Protein AF-E3PR59-F1 (afdb_monomer_lite)

Secondary structure (DSSP, 8-state):
----------------S----S---HHHHHHHHHHHHHHHHHHHHHH-TTS-HHHHHHHHHHHHHHHHHHHHHHHHHHHHHHHHHHHHHHHHHHHHTTS-S--SHHHHHHHHHHHHHHHHHHHHHHHHHHHHHHHHHHHHHHHHHHHHTTT---HHHHHHHHHHHHHHHHHHHHHHHHHHHHHHHHHHHHHHHHHHHHHHHHHHHHHHHHHHHHHHHTT--

Structure (mmCIF, N/CA/C/O backbone):
data_AF-E3PR59-F1
#
_entry.id   AF-E3PR59-F1
#
loop_
_atom_site.group_PDB
_atom_site.id
_atom_site.type_symbol
_atom_site.label_atom_id
_atom_site.label_alt_id
_atom_site.label_comp_id
_atom_site.label_asym_id
_atom_site.label_entity_id
_atom_site.label_seq_id
_atom_site.pdbx_PDB_ins_code
_atom_site.Cartn_x
_atom_site.Cartn_y
_atom_site.Cartn_z
_atom_site.occupancy
_atom_site.B_iso_or_equiv
_atom_site.auth_seq_id
_atom_site.auth_comp_id
_atom_site.auth_asym_id
_atom_site.auth_atom_id
_atom_site.pdbx_PDB_model_num
ATOM 1 N N . MET A 1 1 ? 16.939 42.811 -25.841 1.00 39.81 1 MET A N 1
ATOM 2 C CA . MET A 1 1 ? 16.927 41.356 -26.104 1.00 39.81 1 MET A CA 1
ATOM 3 C C . MET A 1 1 ? 17.129 40.635 -24.777 1.00 39.81 1 MET A C 1
ATOM 5 O O . MET A 1 1 ? 18.159 40.838 -24.152 1.00 39.81 1 MET A O 1
ATOM 9 N N . LYS A 1 2 ? 16.115 39.905 -24.297 1.00 41.00 2 LYS A N 1
ATOM 10 C CA . LYS A 1 2 ? 16.148 39.089 -23.070 1.00 41.00 2 LYS A CA 1
ATOM 11 C C . LYS A 1 2 ? 15.948 37.631 -23.491 1.00 41.00 2 LYS A C 1
ATOM 13 O O . LYS A 1 2 ? 14.899 37.305 -24.031 1.00 41.00 2 LYS A O 1
ATOM 18 N N . LEU A 1 3 ? 16.948 36.799 -23.238 1.00 41.78 3 LEU A N 1
ATOM 19 C CA . LEU A 1 3 ? 16.917 35.333 -23.237 1.00 41.78 3 LEU A CA 1
ATOM 20 C C . LEU A 1 3 ? 17.597 34.965 -21.904 1.00 41.78 3 LEU A C 1
ATOM 22 O O . LEU A 1 3 ? 18.624 35.554 -21.588 1.00 41.78 3 LEU A O 1
ATOM 26 N N . GLY A 1 4 ? 17.081 34.140 -21.000 1.00 35.88 4 GLY A N 1
ATOM 27 C CA . GLY A 1 4 ? 16.108 33.065 -21.138 1.00 35.88 4 GLY A CA 1
ATOM 28 C C . GLY A 1 4 ? 16.776 31.775 -20.654 1.00 35.88 4 GLY A C 1
ATOM 29 O O . GLY A 1 4 ? 17.474 31.157 -21.441 1.00 35.88 4 GLY A O 1
ATOM 30 N N . GLU A 1 5 ? 16.529 31.425 -19.380 1.00 44.91 5 GLU A N 1
ATOM 31 C CA . GLU A 1 5 ? 16.636 30.078 -18.767 1.00 44.91 5 GLU A CA 1
ATOM 32 C C . GLU A 1 5 ? 18.071 29.505 -18.583 1.00 44.91 5 GLU A C 1
ATOM 34 O O . GLU A 1 5 ? 18.983 29.817 -19.328 1.00 44.91 5 GLU A O 1
ATOM 39 N N . ILE A 1 6 ? 18.431 28.718 -17.559 1.00 42.78 6 ILE A N 1
ATOM 40 C CA . ILE A 1 6 ? 17.722 27.644 -16.849 1.00 42.78 6 ILE A CA 1
ATOM 41 C C . ILE A 1 6 ? 18.199 27.610 -15.378 1.00 42.78 6 ILE A C 1
ATOM 43 O O . ILE A 1 6 ? 19.384 27.433 -15.096 1.00 42.78 6 ILE A O 1
ATOM 47 N N . ARG A 1 7 ? 17.269 27.730 -14.418 1.00 39.00 7 ARG A N 1
ATOM 48 C CA . ARG A 1 7 ? 17.486 27.343 -13.012 1.00 39.00 7 ARG A CA 1
ATOM 49 C C . ARG A 1 7 ? 17.061 25.884 -12.850 1.00 39.00 7 ARG A C 1
ATOM 51 O O . ARG A 1 7 ? 15.872 25.585 -12.876 1.00 39.00 7 ARG A O 1
ATOM 58 N N . ASN A 1 8 ? 18.034 25.000 -12.649 1.00 34.84 8 ASN A N 1
ATOM 59 C CA . ASN A 1 8 ? 17.817 23.619 -12.221 1.00 34.84 8 ASN A CA 1
ATOM 60 C C . ASN A 1 8 ? 17.238 23.612 -10.795 1.00 34.84 8 ASN A C 1
ATOM 62 O O . ASN A 1 8 ? 17.971 23.756 -9.819 1.00 34.84 8 ASN A O 1
ATOM 66 N N . GLN A 1 9 ? 15.919 23.459 -10.674 1.00 40.94 9 GLN A N 1
ATOM 67 C CA . GLN A 1 9 ? 15.280 23.024 -9.435 1.00 40.94 9 GLN A CA 1
ATOM 68 C C . GLN A 1 9 ? 15.197 21.497 -9.465 1.00 40.94 9 GLN A C 1
ATOM 70 O O . GLN A 1 9 ? 14.248 20.916 -9.987 1.00 40.94 9 GLN A O 1
ATOM 75 N N . SER A 1 10 ? 16.215 20.837 -8.915 1.00 37.50 10 SER A N 1
ATOM 76 C CA . SER A 1 10 ? 16.109 19.440 -8.512 1.00 37.50 10 SER A CA 1
ATOM 77 C C . SER A 1 10 ? 15.156 19.364 -7.319 1.00 37.50 10 SER A C 1
ATOM 79 O O . SER A 1 10 ? 15.482 19.747 -6.196 1.00 37.50 10 SER A O 1
ATOM 81 N N . GLY A 1 11 ? 13.936 18.901 -7.588 1.00 39.06 11 GLY A N 1
ATOM 82 C CA . GLY A 1 11 ? 12.929 18.599 -6.582 1.00 39.06 11 GLY A CA 1
ATOM 83 C C . GLY A 1 11 ? 13.402 17.487 -5.650 1.00 39.06 11 GLY A C 1
ATOM 84 O O . GLY A 1 11 ? 13.137 16.311 -5.888 1.00 39.06 11 GLY A O 1
ATOM 85 N N . PHE A 1 12 ? 14.074 17.863 -4.564 1.00 37.12 12 PHE A N 1
ATOM 86 C CA . PHE A 1 12 ? 14.147 17.027 -3.377 1.00 37.12 12 PHE A CA 1
ATOM 87 C C . PHE A 1 12 ? 12.771 17.046 -2.717 1.00 37.12 12 PHE A C 1
ATOM 89 O O . PHE A 1 12 ? 12.319 18.050 -2.170 1.00 37.12 12 PHE A O 1
ATOM 96 N N . LEU A 1 13 ? 12.085 15.916 -2.855 1.00 39.09 13 LEU A N 1
ATOM 97 C CA . LEU A 1 13 ? 10.782 15.620 -2.285 1.00 39.09 13 LEU A CA 1
ATOM 98 C C . LEU A 1 13 ? 10.761 15.956 -0.788 1.00 39.09 13 LEU A C 1
ATOM 100 O O . LEU A 1 13 ? 11.318 15.238 0.042 1.00 39.09 13 LEU A O 1
ATOM 104 N N . SER A 1 14 ? 10.069 17.044 -0.459 1.00 42.44 14 SER A N 1
ATOM 105 C CA . SER A 1 14 ? 9.610 17.346 0.890 1.00 42.44 14 SER A CA 1
ATOM 106 C C . SER A 1 14 ? 8.547 16.319 1.282 1.00 42.44 14 SER A C 1
ATOM 108 O O . SER A 1 14 ? 7.383 16.436 0.912 1.00 42.44 14 SER A O 1
ATOM 110 N N . ASN A 1 15 ? 8.969 15.284 2.007 1.00 37.81 15 ASN A N 1
ATOM 111 C CA . ASN A 1 15 ? 8.100 14.292 2.645 1.00 37.81 15 ASN A CA 1
ATOM 112 C C . ASN A 1 15 ? 8.332 14.274 4.163 1.00 37.81 15 ASN A C 1
ATOM 114 O O . ASN A 1 15 ? 8.433 13.208 4.763 1.00 37.81 15 ASN A O 1
ATOM 118 N N . ASN A 1 16 ? 8.437 15.448 4.797 1.00 38.97 16 ASN A N 1
ATOM 119 C CA . ASN A 1 16 ? 8.686 15.539 6.242 1.00 38.97 16 ASN A CA 1
ATOM 120 C C . ASN A 1 16 ? 7.528 16.132 7.062 1.00 38.97 16 ASN A C 1
ATOM 122 O O . ASN A 1 16 ? 7.734 16.578 8.186 1.00 38.97 16 ASN A O 1
ATOM 126 N N . THR A 1 17 ? 6.295 16.120 6.544 1.00 41.00 17 THR A N 1
ATOM 127 C CA . THR A 1 17 ? 5.143 16.746 7.231 1.00 41.00 17 THR A CA 1
ATOM 128 C C . THR A 1 17 ? 4.161 15.749 7.854 1.00 41.00 17 THR A C 1
ATOM 130 O O . THR A 1 17 ? 3.030 16.111 8.153 1.00 41.00 17 THR A O 1
ATOM 133 N N . LEU A 1 18 ? 4.550 14.500 8.133 1.00 38.28 18 LEU A N 1
ATOM 134 C CA . LEU A 1 18 ? 3.653 13.617 8.890 1.00 38.28 18 LEU A CA 1
ATOM 135 C C . LEU A 1 18 ? 4.368 12.606 9.786 1.00 38.28 18 LEU A C 1
ATOM 137 O O . LEU A 1 18 ? 4.247 11.406 9.587 1.00 38.28 18 LEU A O 1
ATOM 141 N N . MET A 1 19 ? 5.074 13.086 10.809 1.00 42.44 19 MET A N 1
ATOM 142 C CA . MET A 1 19 ? 5.406 12.265 11.979 1.00 42.44 19 MET A CA 1
ATOM 143 C C . MET A 1 19 ? 5.437 13.135 13.235 1.00 42.44 19 MET A C 1
ATOM 145 O O . MET A 1 19 ? 6.486 13.610 13.666 1.00 42.44 19 MET A O 1
ATOM 149 N N . LYS A 1 20 ? 4.266 13.346 13.842 1.00 46.84 20 LYS A N 1
ATOM 150 C CA . LYS A 1 20 ? 4.173 13.796 15.231 1.00 46.84 20 LYS A CA 1
ATOM 151 C C . LYS A 1 20 ? 3.347 12.773 16.008 1.00 46.84 20 LYS A C 1
ATOM 153 O O . LYS A 1 20 ? 2.219 12.482 15.629 1.00 46.84 20 LYS A O 1
ATOM 158 N N . TYR A 1 21 ? 3.963 12.277 17.081 1.00 39.41 21 TYR A N 1
ATOM 159 C CA . TYR A 1 21 ? 3.474 11.331 18.092 1.00 39.41 21 TYR A CA 1
ATOM 160 C C . TYR A 1 21 ? 3.486 9.845 17.727 1.00 39.41 21 TYR A C 1
ATOM 162 O O . TYR A 1 21 ? 2.464 9.244 17.432 1.00 39.41 21 TYR A O 1
ATOM 170 N N . ASN A 1 22 ? 4.657 9.232 17.893 1.00 42.88 22 ASN A N 1
ATOM 171 C CA . ASN A 1 22 ? 4.789 7.919 18.522 1.00 42.88 22 ASN A CA 1
ATOM 172 C C . ASN A 1 22 ? 6.094 7.931 19.329 1.00 42.88 22 ASN A C 1
ATOM 174 O O . ASN A 1 22 ? 7.055 8.588 18.927 1.00 42.88 22 ASN A O 1
ATOM 178 N N . LYS A 1 23 ? 6.121 7.253 20.481 1.00 49.34 23 LYS A N 1
ATOM 179 C CA . LYS A 1 23 ? 7.361 6.908 21.199 1.00 49.34 23 LYS A CA 1
ATOM 180 C C . LYS A 1 23 ? 8.388 6.460 20.147 1.00 49.34 23 LYS A C 1
ATOM 182 O O . LYS A 1 23 ? 8.079 5.553 19.379 1.00 49.34 23 LYS A O 1
ATOM 187 N N . LYS A 1 24 ? 9.537 7.138 20.048 1.00 58.91 24 LYS A N 1
ATOM 188 C CA . LYS A 1 24 ? 10.589 6.778 19.089 1.00 58.91 24 LYS A CA 1
ATOM 189 C C . LYS A 1 24 ? 11.013 5.341 19.372 1.00 58.91 24 LYS A C 1
ATOM 191 O O . LYS A 1 24 ? 11.578 5.066 20.427 1.00 58.91 24 LYS A O 1
ATOM 196 N N . ASP A 1 25 ? 10.665 4.432 18.472 1.00 79.19 2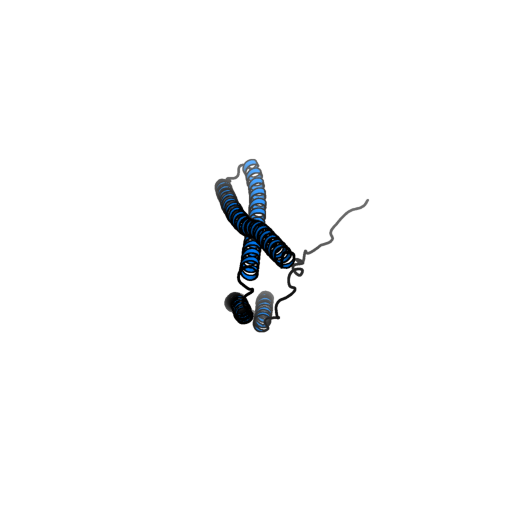5 ASP A N 1
ATOM 197 C CA . ASP A 1 25 ? 11.093 3.046 18.556 1.00 79.19 25 ASP A CA 1
ATOM 198 C C . ASP A 1 25 ? 12.582 2.997 18.200 1.00 79.19 25 ASP A C 1
ATOM 200 O O . ASP A 1 25 ? 12.962 3.156 17.039 1.00 79.19 25 ASP A O 1
ATOM 204 N N . SER A 1 26 ? 13.433 2.873 19.220 1.00 83.88 26 SER A N 1
ATOM 205 C CA . SER A 1 26 ? 14.893 2.916 19.073 1.00 83.88 26 SER A CA 1
ATOM 206 C C . SER A 1 26 ? 15.420 1.807 18.159 1.00 83.88 26 SER A C 1
ATOM 208 O O . SER A 1 26 ? 16.403 2.010 17.447 1.00 83.88 26 SER A O 1
ATOM 210 N N . ILE A 1 27 ? 14.734 0.660 18.126 1.00 83.69 27 ILE A N 1
ATOM 211 C CA . ILE A 1 27 ? 15.048 -0.469 17.245 1.00 83.69 27 ILE A CA 1
ATOM 212 C C . ILE A 1 27 ? 14.789 -0.075 15.786 1.00 83.69 27 ILE A C 1
ATOM 214 O O . ILE A 1 27 ? 15.665 -0.232 14.936 1.00 83.69 27 ILE A O 1
ATOM 218 N N . LYS A 1 28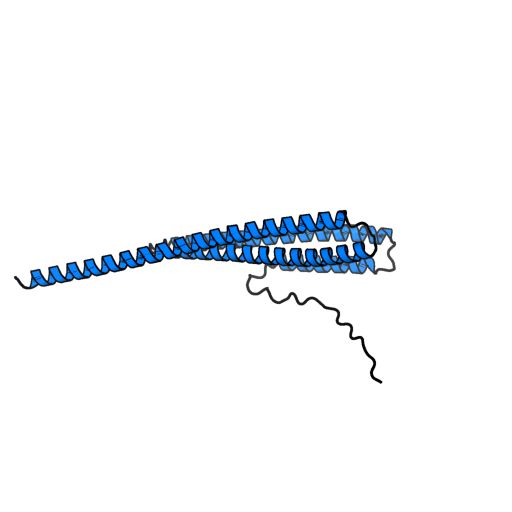 ? 13.628 0.517 15.492 1.00 84.44 28 LYS A N 1
ATOM 219 C CA . LYS A 1 28 ? 13.286 1.025 14.160 1.00 84.44 28 LYS A CA 1
ATOM 220 C C . LYS A 1 28 ? 14.246 2.119 13.689 1.00 84.44 28 LYS A C 1
ATOM 222 O O . LYS A 1 28 ? 14.664 2.082 12.534 1.00 84.44 28 LYS A O 1
ATOM 227 N N . GLU A 1 29 ? 14.619 3.065 14.554 1.00 87.94 29 GLU A N 1
ATOM 228 C CA . GLU A 1 29 ? 15.628 4.086 14.219 1.00 87.94 29 GLU A CA 1
ATOM 229 C C . GLU A 1 29 ? 16.986 3.437 13.883 1.00 87.94 29 GLU A C 1
ATOM 231 O O . GLU A 1 29 ? 17.629 3.811 12.899 1.00 87.94 29 GLU A O 1
ATOM 236 N N . GLY A 1 30 ? 17.394 2.411 14.638 1.00 90.94 30 GLY A N 1
ATOM 237 C CA . GLY A 1 30 ? 18.593 1.618 14.356 1.00 90.94 30 GLY A CA 1
ATOM 238 C C . GLY A 1 30 ? 18.556 0.942 12.982 1.00 90.94 30 GLY A C 1
ATOM 239 O O . GLY A 1 30 ? 19.494 1.092 12.197 1.00 90.94 30 GLY A O 1
ATOM 240 N N . LEU A 1 31 ? 17.454 0.264 12.652 1.00 89.12 31 LEU A N 1
ATOM 241 C CA . LEU A 1 31 ? 17.266 -0.400 11.357 1.00 89.12 31 LEU A CA 1
ATOM 242 C C . LEU A 1 31 ? 17.266 0.596 10.188 1.00 89.12 31 LEU A C 1
ATOM 244 O O . LEU A 1 31 ? 17.885 0.348 9.153 1.00 89.12 31 LEU A O 1
ATOM 248 N N . GLN A 1 32 ? 16.632 1.759 10.356 1.00 88.06 32 GLN A N 1
ATOM 249 C CA . GLN A 1 32 ? 16.642 2.820 9.345 1.00 88.06 32 GLN A CA 1
ATOM 250 C C . GLN A 1 32 ? 18.055 3.358 9.096 1.00 88.06 32 GLN A C 1
ATOM 252 O O . GLN A 1 32 ? 18.457 3.525 7.943 1.00 88.06 32 GLN A O 1
ATOM 257 N N . ASN A 1 33 ? 18.837 3.572 10.156 1.00 91.75 33 ASN A N 1
ATOM 258 C CA . ASN A 1 33 ? 20.228 4.006 10.033 1.00 91.75 33 ASN A CA 1
ATOM 259 C C . ASN A 1 33 ? 21.093 2.964 9.307 1.00 91.75 33 ASN A C 1
ATOM 261 O O . ASN A 1 33 ? 21.928 3.329 8.476 1.00 91.75 33 ASN A O 1
ATOM 265 N N . GLN A 1 34 ? 20.868 1.674 9.567 1.00 91.31 34 GLN A N 1
ATOM 266 C CA . GLN A 1 34 ? 21.558 0.589 8.864 1.00 91.31 34 GLN A CA 1
ATOM 267 C C . GLN A 1 34 ? 21.193 0.553 7.376 1.00 91.31 34 GLN A C 1
ATOM 269 O O . GLN A 1 34 ? 22.087 0.466 6.537 1.00 91.31 34 GLN A O 1
ATOM 274 N N . ILE A 1 35 ? 19.915 0.720 7.026 1.00 89.31 35 ILE A N 1
ATOM 275 C CA . ILE A 1 35 ? 19.466 0.812 5.628 1.00 89.31 35 ILE A CA 1
ATOM 276 C C . ILE A 1 35 ? 20.143 1.976 4.905 1.00 89.31 35 ILE A C 1
ATOM 278 O O . ILE A 1 35 ? 20.666 1.794 3.806 1.00 89.31 35 ILE A O 1
ATOM 282 N N . VAL A 1 36 ? 20.176 3.160 5.524 1.00 91.12 36 VAL A N 1
ATOM 283 C CA . VAL A 1 36 ? 20.843 4.339 4.950 1.00 91.12 36 VAL A CA 1
ATOM 284 C C . VAL A 1 36 ? 22.337 4.074 4.749 1.00 91.12 36 VAL A C 1
ATOM 286 O O . VAL A 1 36 ? 22.898 4.469 3.727 1.00 91.12 36 VAL A O 1
ATOM 289 N N . ASN A 1 37 ? 22.993 3.385 5.686 1.00 92.75 37 ASN A N 1
ATOM 290 C CA . ASN A 1 37 ? 24.400 3.012 5.550 1.00 92.75 37 ASN A CA 1
ATOM 291 C C . ASN A 1 37 ? 24.620 2.030 4.384 1.00 92.75 37 ASN A C 1
ATOM 293 O O . ASN A 1 37 ? 25.459 2.285 3.524 1.00 92.75 37 ASN A O 1
ATOM 297 N N . ILE A 1 38 ? 23.815 0.969 4.278 1.00 90.25 38 ILE A N 1
ATOM 298 C CA . ILE A 1 38 ? 23.905 0.004 3.171 1.00 90.25 38 ILE A CA 1
ATOM 299 C C . ILE A 1 38 ? 23.644 0.677 1.817 1.00 90.25 38 ILE A C 1
ATOM 301 O O . ILE A 1 38 ? 24.368 0.432 0.853 1.00 90.25 38 ILE A O 1
ATOM 305 N N . GLN A 1 39 ? 22.672 1.588 1.732 1.00 88.81 39 GLN A N 1
ATOM 306 C CA . GLN A 1 39 ? 22.421 2.366 0.514 1.00 88.81 39 GLN A CA 1
ATOM 3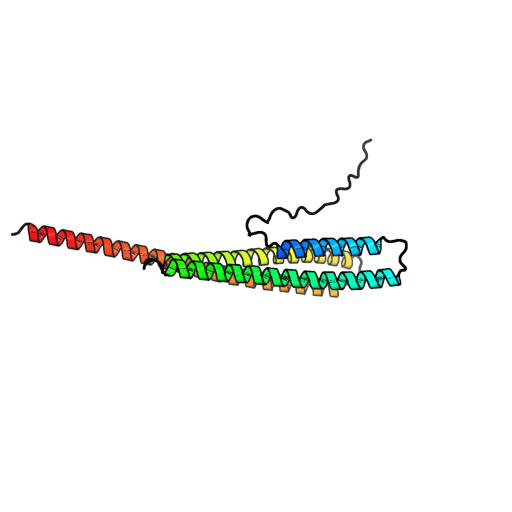07 C C . GLN A 1 39 ? 23.630 3.222 0.114 1.00 88.81 39 GLN A C 1
ATOM 309 O O . GLN A 1 39 ? 23.994 3.254 -1.064 1.00 88.81 39 GLN A O 1
ATOM 314 N N . LYS A 1 40 ? 24.295 3.868 1.084 1.00 91.94 40 LYS A N 1
ATOM 315 C CA . LYS A 1 40 ? 25.549 4.598 0.841 1.00 91.94 40 LYS A CA 1
ATOM 316 C C . LYS A 1 40 ? 26.654 3.665 0.352 1.00 91.94 40 LYS A C 1
ATOM 318 O O . LYS A 1 40 ? 27.336 4.004 -0.607 1.00 91.94 40 LYS A O 1
ATOM 323 N N . GLN A 1 41 ? 26.795 2.479 0.940 1.00 90.50 41 GLN A N 1
ATOM 324 C CA . GLN A 1 41 ? 27.801 1.501 0.517 1.00 90.50 41 GLN A CA 1
ATOM 325 C C . GLN A 1 41 ? 27.562 1.002 -0.913 1.00 90.50 41 GLN A C 1
ATOM 327 O O . GLN A 1 41 ? 28.510 0.925 -1.690 1.00 90.50 41 GLN A O 1
ATOM 332 N N . ILE A 1 42 ? 26.310 0.741 -1.306 1.00 87.00 42 ILE A N 1
ATOM 333 C CA . ILE A 1 42 ? 25.962 0.378 -2.692 1.00 87.00 42 ILE A CA 1
ATOM 334 C C . ILE A 1 42 ? 26.405 1.482 -3.662 1.00 87.00 42 ILE A C 1
ATOM 336 O O . ILE A 1 42 ? 26.977 1.194 -4.719 1.00 87.00 42 ILE A O 1
ATOM 340 N N . TYR A 1 43 ? 26.174 2.746 -3.300 1.00 88.69 43 TYR A N 1
ATOM 341 C CA . TYR A 1 43 ? 26.612 3.895 -4.090 1.00 88.69 43 TYR A CA 1
ATOM 342 C C . TYR A 1 43 ? 28.146 3.972 -4.173 1.00 88.69 43 TYR A C 1
ATOM 344 O O . TYR A 1 43 ? 28.701 4.003 -5.271 1.00 88.69 43 TYR A O 1
ATOM 352 N N . SER A 1 44 ? 28.845 3.873 -3.040 1.00 91.19 44 SER A N 1
ATOM 353 C CA . SER A 1 44 ? 30.311 3.898 -2.986 1.00 91.19 44 SER A CA 1
ATOM 354 C C . SER A 1 44 ? 30.966 2.758 -3.775 1.00 91.19 44 SER A C 1
ATOM 356 O O . SER A 1 44 ? 31.960 2.988 -4.459 1.00 91.19 44 SER A O 1
ATOM 358 N N . VAL A 1 45 ? 30.409 1.540 -3.750 1.00 91.06 45 VAL A N 1
ATOM 359 C CA . VAL A 1 45 ? 30.890 0.411 -4.575 1.00 91.06 45 VAL A CA 1
ATOM 360 C C . VAL A 1 45 ? 30.712 0.702 -6.068 1.00 91.06 45 VAL A C 1
ATOM 362 O O . VAL A 1 45 ? 31.579 0.362 -6.875 1.00 91.06 45 VAL A O 1
ATOM 365 N N . SER A 1 46 ? 29.617 1.367 -6.443 1.00 82.81 46 SER A N 1
ATOM 366 C CA . SER A 1 46 ? 29.351 1.750 -7.835 1.00 82.81 46 SER A CA 1
ATOM 367 C C . SER A 1 46 ? 30.412 2.727 -8.357 1.00 82.81 46 SER A C 1
ATOM 369 O O . SER A 1 46 ? 30.975 2.512 -9.435 1.00 82.81 46 SER A O 1
ATOM 371 N N . GLU A 1 47 ? 30.749 3.743 -7.560 1.00 90.00 47 GLU A N 1
ATOM 372 C CA . GLU A 1 47 ? 31.720 4.788 -7.912 1.00 90.00 47 GLU A CA 1
ATOM 373 C C . GLU A 1 47 ? 33.192 4.362 -7.786 1.00 90.00 47 GLU A C 1
ATOM 375 O O . GLU A 1 47 ? 34.072 5.006 -8.361 1.00 90.00 47 GLU A O 1
ATOM 380 N N . ASN A 1 48 ? 33.491 3.277 -7.066 1.00 88.88 48 ASN A N 1
ATOM 381 C CA . ASN A 1 48 ? 34.867 2.876 -6.777 1.00 88.88 48 ASN A CA 1
ATOM 382 C C . ASN A 1 48 ? 35.640 2.491 -8.054 1.00 88.88 48 ASN A C 1
ATOM 384 O O . ASN A 1 48 ? 35.338 1.488 -8.690 1.00 88.88 48 ASN A O 1
ATOM 388 N N . LYS A 1 49 ? 36.666 3.254 -8.440 1.00 87.12 49 LYS A N 1
ATOM 389 C CA . LYS A 1 49 ? 37.427 3.019 -9.685 1.00 87.12 49 LYS A CA 1
ATOM 390 C C . LYS A 1 49 ? 38.431 1.858 -9.615 1.00 87.12 49 LYS A C 1
ATOM 392 O O . LYS A 1 49 ? 38.923 1.446 -10.658 1.00 87.12 49 LYS A O 1
ATOM 397 N N . PHE A 1 50 ? 38.724 1.339 -8.422 1.00 86.88 50 PHE A N 1
ATOM 398 C CA . PHE A 1 50 ? 39.748 0.312 -8.189 1.00 86.88 50 PHE A CA 1
ATOM 399 C C . PHE A 1 50 ? 39.195 -1.121 -8.176 1.00 86.88 50 PHE A C 1
ATOM 401 O O . PHE A 1 50 ? 39.967 -2.072 -8.246 1.00 86.88 50 PHE A O 1
ATOM 408 N N . LEU A 1 51 ? 37.871 -1.290 -8.087 1.00 88.12 51 LEU A N 1
ATOM 409 C CA . LEU A 1 51 ? 37.219 -2.602 -8.126 1.00 88.12 51 LEU A CA 1
ATOM 410 C C . LEU A 1 51 ? 36.938 -3.041 -9.564 1.00 88.12 51 LEU A C 1
ATOM 412 O O . LEU A 1 51 ? 36.450 -2.248 -10.378 1.00 88.12 51 LEU A O 1
ATOM 416 N N . SER A 1 52 ? 37.161 -4.325 -9.854 1.00 91.25 52 SER A N 1
ATOM 417 C CA . SER A 1 52 ? 36.753 -4.912 -11.132 1.00 91.25 52 SER A CA 1
ATOM 418 C C . SER A 1 52 ? 35.225 -4.953 -11.264 1.00 91.25 52 SER A C 1
ATOM 420 O O . SER A 1 52 ? 34.492 -4.911 -10.273 1.00 91.25 52 SER A O 1
ATOM 422 N N . ILE A 1 53 ? 34.725 -5.058 -12.497 1.00 88.81 53 ILE A N 1
ATOM 423 C CA . ILE A 1 53 ? 33.280 -5.120 -12.776 1.00 88.81 53 ILE A CA 1
ATOM 424 C C . ILE A 1 53 ? 32.622 -6.298 -12.038 1.00 88.81 53 ILE A C 1
ATOM 426 O O . ILE A 1 53 ? 31.564 -6.126 -11.434 1.00 88.81 53 ILE A O 1
ATOM 430 N N . GLU A 1 54 ? 33.267 -7.467 -12.027 1.00 90.19 54 GLU A N 1
ATOM 431 C CA . GLU A 1 54 ? 32.762 -8.655 -11.327 1.00 90.19 54 GLU A CA 1
ATOM 432 C C . GLU A 1 54 ? 32.771 -8.480 -9.804 1.00 90.19 54 GLU A C 1
ATOM 434 O O . GLU A 1 54 ? 31.778 -8.782 -9.142 1.00 90.19 54 GLU A O 1
ATOM 439 N N . GLN A 1 55 ? 33.829 -7.890 -9.238 1.00 91.31 55 GLN A N 1
ATOM 440 C CA . GLN A 1 55 ? 33.884 -7.594 -7.801 1.00 91.31 55 GLN A CA 1
ATOM 441 C C . GLN A 1 55 ? 32.792 -6.603 -7.384 1.00 91.31 55 GLN A C 1
ATOM 443 O O . GLN A 1 55 ? 32.106 -6.827 -6.388 1.00 91.31 55 GLN A O 1
ATOM 448 N N . LYS A 1 56 ? 32.564 -5.540 -8.170 1.00 90.44 56 LYS A N 1
ATOM 449 C CA . LYS A 1 56 ? 31.470 -4.588 -7.919 1.00 90.44 56 LYS A CA 1
ATOM 450 C C . LYS A 1 56 ? 30.112 -5.262 -7.951 1.00 90.44 56 LYS A C 1
ATOM 452 O O . LYS A 1 56 ? 29.292 -5.021 -7.071 1.00 90.44 56 LYS A O 1
ATOM 457 N N . LYS A 1 57 ? 29.868 -6.091 -8.964 1.00 90.69 57 LYS A N 1
ATOM 458 C CA . LYS A 1 57 ? 28.599 -6.798 -9.136 1.00 90.69 57 LYS A CA 1
ATOM 459 C C . LYS A 1 57 ? 28.326 -7.731 -7.960 1.00 90.69 57 LYS A C 1
ATOM 461 O O . LYS A 1 57 ? 27.209 -7.723 -7.446 1.00 90.69 57 LYS A O 1
ATOM 466 N N . GLN A 1 58 ? 29.336 -8.476 -7.511 1.00 93.31 58 GLN A N 1
ATOM 467 C CA . GLN A 1 58 ? 29.214 -9.365 -6.359 1.00 93.31 58 GLN A CA 1
ATOM 468 C C . GLN A 1 58 ? 28.957 -8.577 -5.066 1.00 93.31 58 GLN A C 1
ATOM 470 O O . GLN A 1 58 ? 27.955 -8.818 -4.402 1.00 93.31 58 GLN A O 1
ATOM 475 N N . MET A 1 59 ? 29.759 -7.548 -4.772 1.00 91.88 59 MET A N 1
ATOM 476 C CA . MET A 1 59 ? 29.555 -6.710 -3.581 1.00 91.88 59 MET A CA 1
ATOM 477 C C . MET A 1 59 ? 28.194 -6.001 -3.586 1.00 91.88 59 MET A C 1
ATOM 479 O O . MET A 1 59 ? 27.521 -5.925 -2.563 1.00 91.88 59 MET A O 1
ATOM 483 N N . GLN A 1 60 ? 27.743 -5.495 -4.738 1.00 90.50 60 GLN A N 1
ATOM 484 C CA . GLN A 1 60 ? 26.410 -4.901 -4.866 1.00 90.50 60 GLN A CA 1
ATOM 485 C C . GLN A 1 60 ? 25.296 -5.924 -4.658 1.00 90.50 60 GLN A C 1
ATOM 487 O O . GLN A 1 60 ? 24.246 -5.566 -4.126 1.00 90.50 60 GLN A O 1
ATOM 492 N N . LYS A 1 61 ? 25.485 -7.167 -5.109 1.00 93.25 61 LYS A N 1
ATOM 493 C CA . LYS A 1 61 ? 24.523 -8.248 -4.889 1.00 93.25 61 LYS A CA 1
ATOM 494 C C . LYS A 1 61 ? 24.390 -8.534 -3.393 1.00 93.25 61 LYS A C 1
ATOM 496 O O . LYS A 1 61 ? 23.270 -8.498 -2.890 1.00 93.25 61 LYS A O 1
ATOM 501 N N . ASP A 1 62 ? 25.510 -8.693 -2.694 1.00 93.94 62 ASP A N 1
ATOM 502 C CA . ASP A 1 62 ? 25.533 -8.982 -1.256 1.00 93.94 62 ASP A CA 1
ATOM 503 C C . ASP A 1 62 ? 24.916 -7.828 -0.445 1.00 93.94 62 ASP A C 1
ATOM 505 O O . ASP A 1 62 ? 24.073 -8.039 0.427 1.00 93.94 62 ASP A O 1
ATOM 509 N N . LEU A 1 63 ? 25.243 -6.577 -0.790 1.00 92.62 63 LEU A N 1
ATOM 510 C CA . LEU A 1 63 ? 24.650 -5.394 -0.155 1.00 92.62 63 LEU A CA 1
ATOM 511 C C . LEU A 1 63 ? 23.143 -5.266 -0.427 1.00 92.62 63 LEU A C 1
ATOM 513 O O . LEU A 1 63 ? 22.391 -4.839 0.448 1.00 92.62 63 LEU A O 1
ATOM 517 N N . LYS A 1 64 ? 22.669 -5.635 -1.624 1.00 89.81 64 LYS A N 1
ATOM 518 C CA . LYS A 1 64 ? 21.229 -5.657 -1.938 1.00 89.81 64 LYS A CA 1
ATOM 519 C C . LYS A 1 64 ? 20.489 -6.735 -1.152 1.00 89.81 64 LYS A C 1
ATOM 521 O O . LYS A 1 64 ? 19.346 -6.510 -0.760 1.00 89.81 64 LYS A O 1
ATOM 526 N N . GLU A 1 65 ? 21.117 -7.882 -0.924 1.00 94.12 65 GLU A N 1
ATOM 527 C CA . GLU A 1 65 ? 20.552 -8.952 -0.103 1.00 94.12 65 GLU A CA 1
ATOM 528 C C . GLU A 1 65 ? 20.423 -8.513 1.360 1.00 94.12 65 GLU A C 1
ATOM 530 O O . GLU A 1 65 ? 19.333 -8.601 1.929 1.00 94.12 65 GLU A O 1
ATOM 535 N N . GLN A 1 66 ? 21.472 -7.902 1.922 1.00 92.31 66 GLN A N 1
ATOM 536 C CA . GLN A 1 66 ? 21.426 -7.299 3.260 1.00 92.31 66 GLN A CA 1
ATOM 537 C C . GLN A 1 66 ? 20.363 -6.199 3.365 1.00 92.31 66 GLN A C 1
ATOM 539 O O . GLN A 1 66 ? 19.607 -6.150 4.334 1.00 92.31 66 GLN A O 1
ATOM 544 N N . LEU A 1 67 ? 20.251 -5.339 2.347 1.00 86.56 67 LEU A N 1
ATOM 545 C CA . LEU A 1 67 ? 19.210 -4.314 2.285 1.00 86.56 67 LEU A CA 1
ATOM 546 C C . LEU A 1 67 ? 17.805 -4.931 2.311 1.00 86.56 67 LEU A C 1
ATOM 548 O O . LEU A 1 67 ? 16.912 -4.408 2.974 1.00 86.56 67 LEU A O 1
ATOM 552 N N . ASN A 1 68 ? 17.591 -6.026 1.581 1.00 86.25 68 ASN A N 1
ATOM 553 C CA . ASN A 1 68 ? 16.310 -6.724 1.566 1.00 86.25 68 ASN A CA 1
ATOM 554 C C . ASN A 1 68 ? 15.975 -7.294 2.951 1.00 86.25 68 ASN A C 1
ATOM 556 O O . ASN A 1 68 ? 14.856 -7.126 3.431 1.00 86.25 68 ASN A O 1
ATOM 560 N N . GLU A 1 69 ? 16.953 -7.897 3.623 1.00 93.06 69 GLU A N 1
ATOM 561 C CA . GLU A 1 69 ? 16.757 -8.451 4.961 1.00 93.06 69 GLU A CA 1
ATOM 562 C C . GLU A 1 69 ? 16.434 -7.367 6.000 1.00 93.06 69 GLU A C 1
ATOM 564 O O . GLU A 1 69 ? 15.454 -7.486 6.736 1.00 93.06 69 GLU A O 1
ATOM 569 N N . LEU A 1 70 ? 17.154 -6.241 5.981 1.00 88.19 70 LEU A N 1
ATOM 570 C CA . LEU A 1 70 ? 16.848 -5.089 6.838 1.00 88.19 70 LEU A CA 1
ATOM 571 C C . LEU A 1 70 ? 15.441 -4.523 6.586 1.00 88.19 70 LEU A C 1
ATOM 573 O O . LEU A 1 70 ? 14.742 -4.139 7.525 1.00 88.19 70 LEU A O 1
ATOM 577 N N . ASN A 1 71 ? 14.988 -4.498 5.329 1.00 79.38 71 ASN A N 1
ATOM 578 C CA . ASN A 1 71 ? 13.630 -4.061 5.002 1.00 79.38 71 ASN A CA 1
ATOM 579 C C . ASN A 1 71 ? 12.563 -5.006 5.574 1.00 79.38 71 ASN A C 1
ATOM 581 O O . ASN A 1 71 ? 11.545 -4.530 6.080 1.00 79.38 71 ASN A O 1
ATOM 585 N N . LYS A 1 72 ? 12.785 -6.328 5.538 1.00 88.38 72 LYS A N 1
ATOM 586 C CA . LYS A 1 72 ? 11.875 -7.290 6.183 1.00 88.38 72 LYS A CA 1
ATOM 587 C C . LYS A 1 72 ? 11.805 -7.063 7.691 1.00 88.38 72 LYS A C 1
ATOM 589 O O . LYS A 1 72 ? 10.706 -7.052 8.241 1.00 88.38 72 LYS A O 1
ATOM 594 N N . GLN A 1 73 ? 12.944 -6.818 8.338 1.00 86.38 73 GLN A N 1
ATOM 595 C CA . GLN A 1 73 ? 12.997 -6.542 9.776 1.00 86.38 73 GLN A CA 1
ATOM 596 C C . GLN A 1 73 ? 12.225 -5.271 10.149 1.00 86.38 73 GLN A C 1
ATOM 598 O O . GLN A 1 73 ? 11.496 -5.268 11.138 1.00 86.38 73 GLN A O 1
ATOM 603 N N . ILE A 1 74 ? 12.301 -4.209 9.335 1.00 85.50 74 ILE A N 1
ATOM 604 C CA . ILE A 1 74 ? 11.467 -3.013 9.541 1.00 85.50 74 ILE A CA 1
ATOM 605 C C . ILE A 1 74 ? 9.981 -3.345 9.446 1.00 85.50 74 ILE A C 1
ATOM 607 O O . ILE A 1 74 ? 9.207 -2.903 10.294 1.00 85.50 74 ILE A O 1
ATOM 611 N N . ILE A 1 75 ? 9.576 -4.112 8.430 1.00 84.25 75 ILE A N 1
ATOM 612 C CA . ILE A 1 75 ? 8.171 -4.498 8.259 1.00 84.25 75 ILE A CA 1
ATOM 613 C C . ILE A 1 75 ? 7.694 -5.292 9.476 1.00 84.25 75 ILE A C 1
ATOM 615 O O . ILE A 1 75 ? 6.613 -5.021 9.996 1.00 84.25 75 ILE A O 1
ATOM 619 N N . GLN A 1 76 ? 8.507 -6.231 9.957 1.00 85.06 76 GLN A N 1
ATOM 620 C CA . GLN A 1 76 ? 8.200 -7.008 11.150 1.00 85.06 76 GLN A CA 1
ATOM 621 C C . GLN A 1 76 ? 8.069 -6.115 12.390 1.00 85.06 76 GLN A C 1
ATOM 623 O O . GLN A 1 76 ? 7.059 -6.198 13.087 1.00 85.06 76 GLN A O 1
ATOM 628 N N . ARG A 1 77 ? 9.020 -5.202 12.627 1.00 87.88 77 ARG A N 1
ATOM 629 C CA . ARG A 1 77 ? 8.958 -4.282 13.770 1.00 87.88 77 ARG A CA 1
ATOM 630 C C . ARG A 1 77 ? 7.736 -3.367 13.701 1.00 87.88 77 ARG A C 1
ATOM 632 O O . ARG A 1 77 ? 7.107 -3.107 14.720 1.00 87.88 77 ARG A O 1
ATOM 639 N N . ASP A 1 78 ? 7.350 -2.914 12.510 1.00 78.19 78 ASP A N 1
ATOM 640 C CA . ASP A 1 78 ? 6.134 -2.117 12.323 1.00 78.19 78 ASP A CA 1
ATOM 641 C C . ASP A 1 78 ? 4.855 -2.896 12.655 1.00 78.19 78 ASP A C 1
ATOM 643 O O . ASP A 1 78 ? 3.898 -2.309 13.167 1.00 78.19 78 ASP A O 1
ATOM 647 N N . LEU A 1 79 ? 4.826 -4.205 12.391 1.00 81.31 79 LEU A N 1
ATOM 648 C CA . LEU A 1 79 ? 3.723 -5.075 12.801 1.00 81.31 79 LEU A CA 1
ATOM 649 C C . LEU A 1 79 ? 3.705 -5.282 14.319 1.00 81.31 79 LEU A C 1
ATOM 651 O O . LEU A 1 79 ? 2.642 -5.179 14.926 1.00 81.31 79 LEU A O 1
ATOM 655 N N . GLU A 1 80 ? 4.865 -5.502 14.937 1.00 85.25 80 GLU A N 1
ATOM 656 C CA . GLU A 1 80 ? 4.993 -5.627 16.394 1.00 85.25 80 GLU A CA 1
ATOM 657 C C . GLU A 1 80 ? 4.549 -4.353 17.113 1.00 85.25 80 GLU A C 1
ATOM 659 O O . GLU A 1 80 ? 3.741 -4.426 18.030 1.00 85.25 80 GLU A O 1
ATOM 664 N N . ILE A 1 81 ? 4.987 -3.175 16.654 1.00 80.94 81 ILE A N 1
ATOM 665 C CA . ILE A 1 81 ? 4.569 -1.888 17.228 1.00 80.94 81 ILE A CA 1
ATOM 666 C C . ILE A 1 81 ? 3.049 -1.736 17.162 1.00 80.94 81 ILE A C 1
ATOM 668 O O . ILE A 1 81 ? 2.438 -1.267 18.122 1.00 80.94 81 ILE A O 1
ATOM 672 N N . ARG A 1 82 ? 2.421 -2.119 16.043 1.00 81.38 82 ARG A N 1
ATOM 673 C CA . ARG A 1 82 ? 0.957 -2.070 15.919 1.00 81.38 82 ARG A CA 1
ATOM 674 C C . ARG A 1 82 ? 0.288 -3.008 16.912 1.00 81.38 82 ARG A C 1
ATOM 676 O O . ARG A 1 82 ? -0.617 -2.571 17.613 1.00 81.38 82 ARG A O 1
ATOM 683 N N . LYS A 1 83 ? 0.775 -4.243 17.017 1.00 80.38 83 LYS A N 1
ATOM 684 C CA . LYS A 1 83 ? 0.242 -5.232 17.953 1.00 80.38 83 LYS A CA 1
ATOM 685 C C . LYS A 1 83 ? 0.396 -4.779 19.409 1.00 80.38 83 LYS A C 1
ATOM 687 O O . LYS A 1 83 ? -0.570 -4.800 20.156 1.00 80.38 83 LYS A O 1
ATOM 692 N N . GLU A 1 84 ? 1.562 -4.255 19.788 1.00 82.56 84 GLU A N 1
ATOM 693 C CA . GLU A 1 84 ? 1.793 -3.682 21.120 1.00 82.56 84 GLU A CA 1
ATOM 694 C C . GLU A 1 84 ? 0.864 -2.490 21.408 1.00 82.56 84 GLU A C 1
ATOM 696 O O . GLU A 1 84 ? 0.456 -2.271 22.548 1.00 82.56 84 GLU A O 1
ATOM 701 N N . GLN A 1 85 ? 0.567 -1.661 20.402 1.00 78.25 85 GLN A N 1
ATOM 702 C CA . GLN A 1 85 ? -0.370 -0.546 20.550 1.00 78.25 85 GLN A CA 1
ATOM 703 C C . GLN A 1 85 ? -1.812 -1.026 20.721 1.00 78.25 85 GLN A C 1
ATOM 705 O O . GLN A 1 85 ? -2.562 -0.385 21.454 1.00 78.25 85 GLN A O 1
ATOM 710 N N . GLU A 1 86 ? -2.195 -2.116 20.060 1.00 74.06 86 GLU A N 1
ATOM 711 C CA . GLU A 1 86 ? -3.493 -2.770 20.238 1.00 74.06 86 GLU A CA 1
ATOM 712 C C . GLU A 1 86 ? -3.599 -3.394 21.636 1.00 74.06 86 GLU A C 1
ATOM 714 O O . GLU A 1 86 ? -4.515 -3.047 22.378 1.00 74.06 86 GLU A O 1
ATOM 719 N N . GLU A 1 87 ? -2.607 -4.178 22.062 1.00 76.31 87 GLU A N 1
ATOM 720 C CA . GLU A 1 87 ? -2.558 -4.808 23.391 1.00 76.31 87 GLU A CA 1
ATOM 721 C C . GLU A 1 87 ? -2.596 -3.761 24.522 1.00 76.31 87 GLU A C 1
ATOM 723 O O . GLU A 1 87 ? -3.421 -3.852 25.428 1.00 76.31 87 GLU A O 1
ATOM 728 N N . LYS A 1 88 ? -1.802 -2.681 24.430 1.00 76.06 88 LYS A N 1
ATOM 729 C CA . LYS A 1 88 ? -1.831 -1.576 25.415 1.00 76.06 88 LYS A CA 1
ATOM 730 C C . LYS A 1 88 ? -3.168 -0.835 25.446 1.00 76.06 88 LYS A C 1
ATOM 732 O O . LYS A 1 88 ? -3.508 -0.229 26.462 1.00 76.06 88 LYS A O 1
ATOM 737 N N . ARG A 1 89 ? -3.906 -0.795 24.333 1.00 74.06 89 ARG A N 1
ATOM 738 C CA . ARG A 1 89 ? -5.256 -0.210 24.307 1.00 74.06 89 ARG A CA 1
ATOM 739 C C . ARG A 1 89 ? -6.254 -1.144 24.969 1.00 74.06 89 ARG A C 1
ATOM 741 O O . ARG A 1 89 ? -7.044 -0.667 25.774 1.00 74.06 89 ARG A O 1
ATOM 748 N N . GLU A 1 90 ? -6.191 -2.439 24.682 1.00 69.94 90 GLU A N 1
ATOM 749 C CA . GLU A 1 90 ? -7.031 -3.440 25.343 1.00 69.94 90 GLU A CA 1
ATOM 750 C C . GLU A 1 90 ? -6.794 -3.482 26.855 1.00 69.94 90 GLU A C 1
ATOM 752 O O . GLU A 1 90 ? -7.754 -3.535 27.618 1.00 69.94 90 GLU A O 1
ATOM 757 N N . GLU A 1 91 ? -5.539 -3.405 27.304 1.00 71.94 91 GLU A N 1
ATOM 758 C CA . GLU A 1 91 ? -5.201 -3.337 28.729 1.00 71.94 91 GLU A CA 1
ATOM 759 C C . GLU A 1 91 ? -5.753 -2.073 29.388 1.00 71.94 91 GLU A C 1
ATOM 761 O O . GLU A 1 91 ? -6.3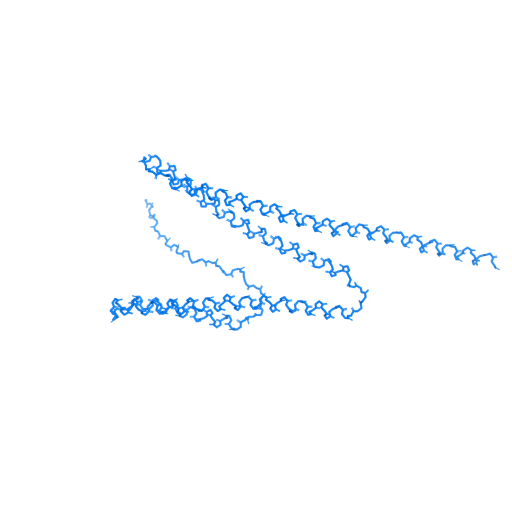76 -2.171 30.440 1.00 71.94 91 GLU A O 1
ATOM 766 N N . LYS A 1 92 ? -5.625 -0.903 28.745 1.00 72.38 92 LYS A N 1
ATOM 767 C CA . LYS A 1 92 ? -6.229 0.343 29.248 1.00 72.38 92 LYS A CA 1
ATOM 768 C C . LYS A 1 92 ? -7.748 0.265 29.337 1.00 72.38 92 LYS A C 1
ATOM 770 O O . LYS A 1 92 ? -8.318 0.742 30.310 1.00 72.38 92 LYS A O 1
ATOM 775 N N . ILE A 1 93 ? -8.397 -0.348 28.348 1.00 65.69 93 ILE A N 1
ATOM 776 C CA . ILE A 1 93 ? -9.845 -0.581 28.370 1.00 65.69 93 ILE A CA 1
ATOM 777 C C . ILE A 1 93 ? -10.202 -1.516 29.536 1.00 65.69 93 ILE A C 1
ATOM 779 O O . ILE A 1 93 ? -11.120 -1.219 30.293 1.00 65.69 93 ILE A O 1
ATOM 783 N N . LYS A 1 94 ? -9.447 -2.602 29.745 1.00 66.44 94 LYS A N 1
ATOM 784 C CA . LYS A 1 94 ? -9.654 -3.551 30.857 1.00 66.44 94 LYS A CA 1
ATOM 785 C C . LYS A 1 94 ? -9.395 -2.948 32.239 1.00 66.44 94 LYS A C 1
ATOM 787 O O . LYS A 1 94 ? -10.074 -3.320 33.191 1.00 66.44 94 LYS A O 1
ATOM 792 N N . GLU A 1 95 ? -8.424 -2.053 32.365 1.00 65.44 95 GLU A N 1
ATOM 793 C CA . GLU A 1 95 ? -8.114 -1.353 33.614 1.00 65.44 95 GLU A CA 1
ATOM 794 C C . GLU A 1 95 ? -9.198 -0.317 33.945 1.00 65.44 95 GLU A C 1
ATOM 796 O O . GLU A 1 95 ? -9.668 -0.271 35.077 1.00 65.44 95 GLU A O 1
ATOM 801 N N . GLN A 1 96 ? -9.702 0.410 32.939 1.00 59.75 96 GLN A N 1
ATOM 802 C CA . GLN A 1 96 ? -10.851 1.313 33.082 1.00 59.75 96 GLN A CA 1
ATOM 803 C C . GLN A 1 96 ? -12.162 0.570 33.389 1.00 59.75 96 GLN A C 1
ATOM 805 O O . GLN A 1 96 ? -12.989 1.089 34.126 1.00 59.75 96 GLN A O 1
ATOM 810 N N . LEU A 1 97 ? -12.340 -0.661 32.895 1.00 56.97 97 LEU A N 1
ATOM 811 C CA . LEU A 1 97 ? -13.500 -1.518 33.193 1.00 56.97 97 LEU A CA 1
ATOM 812 C C . LEU A 1 97 ? -13.573 -2.001 34.653 1.00 56.97 97 LEU A C 1
ATOM 814 O O . LEU A 1 97 ? -14.635 -2.446 35.088 1.00 56.97 97 LEU A O 1
ATOM 818 N N . LYS A 1 98 ? -12.470 -1.957 35.414 1.00 59.47 98 LYS A N 1
ATOM 819 C CA . LYS A 1 98 ? -12.457 -2.380 36.827 1.00 59.47 98 LYS A CA 1
ATOM 820 C C . LYS A 1 98 ? -12.984 -1.310 37.787 1.00 59.47 98 LYS A C 1
ATOM 822 O O . LYS A 1 98 ? -13.430 -1.669 38.875 1.00 59.47 98 LYS A O 1
ATOM 827 N N . ASP A 1 99 ? -13.003 -0.041 37.382 1.00 50.84 99 ASP A N 1
ATOM 828 C CA . ASP A 1 99 ? -13.562 1.056 38.172 1.00 50.84 99 ASP A CA 1
ATOM 829 C C . ASP A 1 99 ? -14.991 1.399 37.707 1.00 50.84 99 ASP A C 1
ATOM 831 O O . ASP A 1 99 ? -15.210 2.224 36.831 1.00 50.84 99 ASP A O 1
ATOM 835 N N . LYS A 1 100 ? -15.967 0.760 38.369 1.00 48.38 100 LYS A N 1
ATOM 836 C CA . LYS A 1 100 ? -17.393 1.139 38.516 1.00 48.38 100 LYS A CA 1
ATOM 837 C C . LYS A 1 100 ? -18.242 1.333 37.240 1.00 48.38 100 LYS A C 1
ATOM 839 O O . LYS A 1 100 ? -18.183 2.371 36.603 1.00 48.38 100 LYS A O 1
ATOM 844 N N . ASN A 1 101 ? -19.167 0.387 37.012 1.00 49.81 101 ASN A N 1
ATOM 845 C CA . ASN A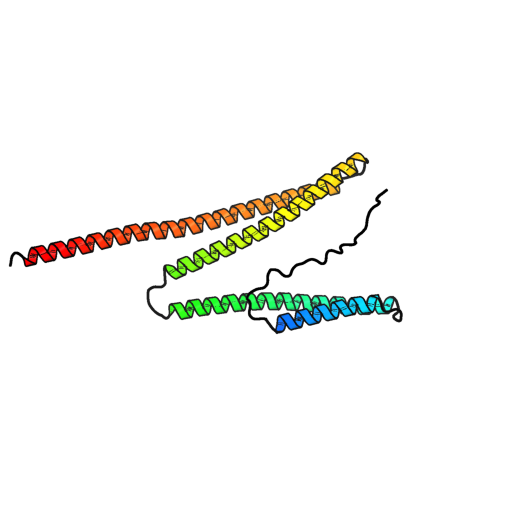 1 101 ? -20.619 0.497 36.699 1.00 49.81 101 ASN A CA 1
ATOM 846 C C . ASN A 1 101 ? -21.221 1.697 35.915 1.00 49.81 101 ASN A C 1
ATOM 848 O O . ASN A 1 101 ? -22.436 1.864 35.930 1.00 49.81 101 ASN A O 1
ATOM 852 N N . TYR A 1 102 ? -20.445 2.497 35.191 1.00 47.53 102 TYR A N 1
ATOM 853 C CA . TYR A 1 102 ? -20.945 3.569 34.315 1.00 47.53 102 TYR A CA 1
ATOM 854 C C . TYR A 1 102 ? -20.502 3.382 32.854 1.00 47.53 102 TYR A C 1
ATOM 856 O O . TYR A 1 102 ? -20.662 4.261 32.013 1.00 47.53 102 TYR A O 1
ATOM 864 N N . ILE A 1 103 ? -19.913 2.224 32.549 1.00 49.88 103 ILE A N 1
ATOM 865 C CA . ILE A 1 103 ? -19.092 2.011 31.363 1.00 49.88 103 ILE A CA 1
ATOM 866 C C . ILE A 1 103 ? -19.656 0.868 30.512 1.00 49.88 103 ILE A C 1
ATOM 868 O O . ILE A 1 103 ? -19.048 -0.188 30.379 1.00 49.88 103 ILE A O 1
ATOM 872 N N . ASP A 1 104 ? -20.833 1.070 29.935 1.00 59.50 104 ASP A N 1
ATOM 873 C CA . ASP A 1 104 ? -21.264 0.250 28.792 1.00 59.50 104 ASP A CA 1
ATOM 874 C C . ASP A 1 104 ? -21.528 1.150 27.579 1.00 59.50 104 ASP A C 1
ATOM 876 O O . ASP A 1 104 ? -21.014 0.903 26.490 1.00 59.50 104 ASP A O 1
ATOM 880 N N . ASP A 1 105 ? -22.178 2.299 27.783 1.00 58.59 105 ASP A N 1
ATOM 881 C CA . ASP A 1 105 ? -22.505 3.207 26.680 1.00 58.59 105 ASP A CA 1
ATOM 882 C C . ASP A 1 105 ? -21.317 4.050 26.183 1.00 58.59 105 ASP A C 1
ATOM 884 O O . ASP A 1 105 ? -21.064 4.068 24.979 1.00 58.59 105 ASP A O 1
ATOM 888 N N . GLU A 1 106 ? -20.520 4.678 27.061 1.00 60.94 106 GLU A N 1
ATOM 889 C CA . GLU A 1 106 ? -19.368 5.500 26.625 1.00 60.94 106 GLU A CA 1
ATOM 890 C C . GLU A 1 106 ? -18.260 4.661 25.960 1.00 60.94 106 GLU A C 1
ATOM 892 O O . GLU A 1 106 ? -17.581 5.116 25.036 1.00 60.94 106 GLU A O 1
ATOM 897 N N . GLN A 1 107 ? -18.086 3.402 26.376 1.00 64.00 107 GLN A N 1
ATOM 898 C CA . GLN A 1 107 ? -17.147 2.483 25.728 1.00 64.00 107 GLN A CA 1
ATOM 899 C C . GLN A 1 107 ? -17.654 1.988 24.376 1.00 64.00 107 GLN A C 1
ATOM 901 O O . GLN A 1 107 ? -16.875 1.909 23.420 1.00 64.00 107 GLN A O 1
ATOM 906 N N . GLN A 1 108 ? -18.947 1.688 24.258 1.00 65.44 108 GLN A N 1
ATOM 907 C CA . GLN A 1 108 ? -19.546 1.366 22.965 1.00 65.44 108 GLN A CA 1
ATOM 908 C C . GLN A 1 108 ? -19.492 2.568 22.015 1.00 65.44 108 GLN A C 1
ATOM 910 O O . GLN A 1 108 ? -19.203 2.412 20.831 1.00 65.44 108 GLN A O 1
ATOM 915 N N . GLU A 1 109 ? -19.682 3.784 22.518 1.00 67.50 109 GLU A N 1
ATOM 916 C CA . GLU A 1 109 ? -19.577 4.996 21.713 1.00 67.50 109 GLU A CA 1
ATOM 917 C C . GLU A 1 109 ? -18.136 5.259 21.253 1.00 67.50 109 GLU A C 1
ATOM 919 O O . GLU A 1 109 ? -17.895 5.454 20.059 1.00 67.50 109 GLU A O 1
ATOM 924 N N . MET A 1 110 ? -17.146 5.150 22.148 1.00 72.31 110 MET A N 1
ATOM 925 C CA . MET A 1 110 ? -15.733 5.270 21.772 1.00 72.31 110 MET A CA 1
ATOM 926 C C . MET A 1 110 ? -15.287 4.194 20.773 1.00 72.31 110 MET A C 1
ATOM 928 O O . MET A 1 110 ? -14.558 4.498 19.824 1.00 72.31 110 MET A O 1
ATOM 932 N N . THR A 1 111 ? -15.713 2.940 20.948 1.00 73.50 111 THR A N 1
ATOM 933 C CA . THR A 1 111 ? -15.380 1.850 20.013 1.00 73.50 111 THR A CA 1
ATOM 934 C C . THR A 1 111 ? -16.043 2.052 18.647 1.00 73.50 111 THR A C 1
ATOM 936 O O . THR A 1 111 ? -15.385 1.864 17.618 1.00 73.50 111 THR A O 1
ATOM 939 N N . ASN A 1 112 ? -17.285 2.544 18.610 1.00 76.75 112 ASN A N 1
ATOM 940 C CA . ASN A 1 112 ? -17.979 2.911 17.375 1.00 76.75 112 ASN A CA 1
ATOM 941 C C . ASN A 1 112 ? -17.287 4.080 16.658 1.00 76.75 112 ASN A C 1
ATOM 943 O O . ASN A 1 112 ? -17.002 3.987 15.462 1.00 76.75 112 ASN A O 1
ATOM 947 N N . LEU A 1 113 ? -16.940 5.152 17.377 1.00 78.69 113 LEU A N 1
ATOM 948 C CA . LEU A 1 113 ? -16.210 6.300 16.825 1.00 78.69 113 LEU A CA 1
ATOM 949 C C . LEU A 1 113 ? -14.827 5.901 16.296 1.00 78.69 113 LEU A C 1
ATOM 951 O O . LEU A 1 113 ? -14.399 6.370 15.234 1.00 78.69 113 LEU A O 1
ATOM 955 N N . PHE A 1 114 ? -14.134 4.997 16.989 1.00 78.06 114 PHE A N 1
ATOM 956 C CA . PHE A 1 114 ? -12.865 4.450 16.522 1.00 78.06 114 PHE A CA 1
ATOM 957 C C . PHE A 1 114 ? -13.036 3.623 15.238 1.00 78.06 114 PHE A C 1
ATOM 959 O O . PHE A 1 114 ? -12.291 3.826 14.274 1.00 78.06 114 PHE A O 1
ATOM 966 N N . SER A 1 115 ? -14.047 2.750 15.183 1.00 79.94 115 SER A N 1
ATOM 967 C CA . SER A 1 115 ? -14.388 1.952 13.997 1.00 79.94 115 SER A CA 1
ATOM 968 C C . SER A 1 115 ? -14.733 2.834 12.788 1.00 79.94 115 SER A C 1
ATOM 970 O O . SER A 1 115 ? -14.215 2.628 11.682 1.00 79.94 115 SER A O 1
ATOM 972 N N . ILE A 1 116 ? -15.517 3.894 13.010 1.00 82.75 116 ILE A N 1
ATOM 973 C CA . ILE A 1 116 ? -15.839 4.913 12.004 1.00 82.75 116 ILE A CA 1
ATOM 974 C C . ILE A 1 116 ? -14.560 5.606 11.519 1.00 82.75 116 ILE A C 1
ATOM 976 O O . ILE A 1 116 ? -14.321 5.691 10.314 1.00 82.75 116 ILE A O 1
ATOM 980 N N . THR A 1 117 ? -13.697 6.050 12.434 1.00 82.12 117 THR A N 1
ATOM 981 C CA . THR A 1 117 ? -12.442 6.739 12.089 1.00 82.12 117 THR A CA 1
ATOM 982 C C . THR A 1 117 ? -11.506 5.843 11.274 1.00 82.12 117 THR A C 1
ATOM 984 O O . THR A 1 117 ? -10.935 6.283 10.271 1.00 82.12 117 THR A O 1
ATOM 987 N N . SER A 1 118 ? -11.370 4.573 11.660 1.00 84.12 118 SER A N 1
ATOM 988 C CA . SER A 1 118 ? -10.576 3.579 10.931 1.00 84.12 118 SER A CA 1
ATOM 989 C C . SER A 1 118 ? -11.111 3.359 9.511 1.00 84.12 118 SER A C 1
ATOM 991 O O . SER A 1 118 ? -10.365 3.461 8.531 1.00 84.12 118 SER A O 1
ATOM 993 N N . SER A 1 119 ? -12.426 3.179 9.382 1.00 85.19 119 SER A N 1
ATOM 994 C CA . SER A 1 119 ? -13.111 3.011 8.096 1.00 85.19 119 SER A CA 1
ATOM 995 C C . SER A 1 119 ? -12.950 4.239 7.189 1.00 85.19 119 SER A C 1
ATOM 997 O O . SER A 1 119 ? -12.657 4.111 5.998 1.00 85.19 119 SER A O 1
ATOM 999 N N . LEU A 1 120 ? -13.044 5.452 7.744 1.00 82.88 120 LEU A N 1
ATOM 1000 C CA . LEU A 1 120 ? -12.801 6.694 7.003 1.00 82.88 120 LEU A CA 1
ATOM 1001 C C . LEU A 1 120 ? -11.343 6.815 6.535 1.00 82.88 120 LEU A C 1
ATOM 1003 O O . LEU A 1 120 ? -11.093 7.248 5.407 1.00 82.88 120 LEU A O 1
ATOM 1007 N N . ASN A 1 121 ? -10.371 6.396 7.349 1.00 89.75 121 ASN A N 1
ATOM 1008 C CA . ASN A 1 121 ? -8.966 6.347 6.937 1.00 89.75 121 ASN A CA 1
ATOM 1009 C C . ASN A 1 121 ? -8.741 5.344 5.797 1.00 89.75 121 ASN A C 1
ATOM 1011 O O . ASN A 1 121 ? -8.011 5.642 4.846 1.00 89.75 121 ASN A O 1
ATOM 1015 N N . GLN A 1 122 ? -9.417 4.193 5.834 1.00 87.12 122 GLN A N 1
ATOM 1016 C CA . GLN A 1 122 ? -9.390 3.220 4.744 1.00 87.12 122 GLN A CA 1
ATOM 1017 C C . GLN A 1 122 ? -9.959 3.812 3.445 1.00 87.12 122 GLN A C 1
ATOM 1019 O O . GLN A 1 122 ? -9.347 3.657 2.384 1.00 87.12 122 GLN A O 1
ATOM 1024 N N . VAL A 1 123 ? -11.075 4.546 3.517 1.00 87.69 123 VAL A N 1
ATOM 1025 C CA . VAL A 1 123 ? -11.645 5.247 2.355 1.00 87.69 123 VAL A CA 1
ATOM 1026 C C . VAL A 1 123 ? -10.685 6.306 1.817 1.00 87.69 123 VAL A C 1
ATOM 1028 O O . VAL A 1 123 ? -10.492 6.377 0.602 1.00 87.69 123 VAL A O 1
ATOM 1031 N N . LYS A 1 124 ? -10.024 7.088 2.682 1.00 88.75 124 LYS A N 1
ATOM 1032 C CA . LYS A 1 124 ? -9.010 8.071 2.259 1.00 88.75 124 LYS A CA 1
ATOM 1033 C C . LYS A 1 124 ? -7.869 7.399 1.496 1.00 88.75 124 LYS A C 1
ATOM 1035 O O . LYS A 1 124 ? -7.526 7.838 0.401 1.00 88.75 124 LYS A O 1
ATOM 1040 N N . PHE A 1 125 ? -7.325 6.302 2.024 1.00 91.06 125 PHE A N 1
ATOM 1041 C CA . PHE A 1 125 ? -6.262 5.549 1.355 1.00 91.06 125 PHE A CA 1
ATOM 1042 C C . PHE A 1 125 ? -6.707 5.009 -0.014 1.00 91.06 125 PHE A C 1
ATOM 1044 O O . PHE A 1 125 ? -6.011 5.190 -1.017 1.00 91.06 125 PHE A O 1
ATOM 1051 N N . GLN A 1 126 ? -7.890 4.392 -0.078 1.00 86.81 126 GLN A N 1
ATOM 1052 C CA . GLN A 1 126 ? -8.456 3.870 -1.325 1.00 86.81 126 GLN A CA 1
ATOM 1053 C C . GLN A 1 126 ? -8.733 4.981 -2.347 1.00 86.81 126 GLN A C 1
ATOM 1055 O O . GLN A 1 126 ? -8.458 4.805 -3.534 1.00 86.81 126 GLN A O 1
ATOM 1060 N N . THR A 1 127 ? -9.207 6.141 -1.893 1.00 85.25 127 THR A N 1
ATOM 1061 C CA . THR A 1 127 ? -9.437 7.323 -2.735 1.00 85.25 127 THR 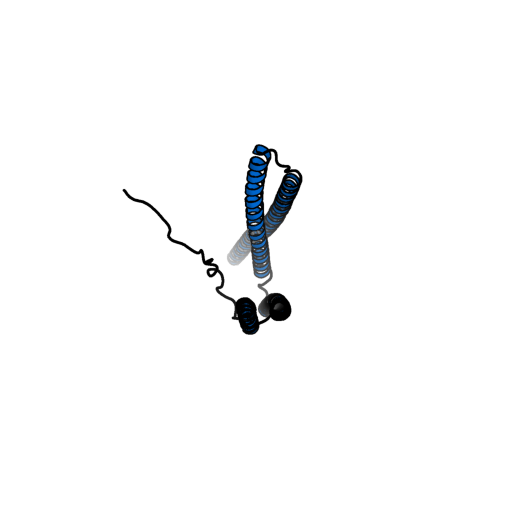A CA 1
ATOM 1062 C C . THR A 1 127 ? -8.134 7.820 -3.349 1.00 85.25 127 THR A C 1
ATOM 1064 O O . THR A 1 127 ? -8.055 7.981 -4.566 1.00 85.25 127 THR A O 1
ATOM 1067 N N . SER A 1 128 ? -7.081 7.974 -2.543 1.00 89.88 128 SER A N 1
ATOM 1068 C CA . SER A 1 128 ? -5.757 8.381 -3.028 1.00 89.88 128 SER A CA 1
ATOM 1069 C C . SER A 1 128 ? -5.190 7.399 -4.056 1.00 89.88 128 SER A C 1
ATOM 1071 O O . SER A 1 128 ? -4.668 7.811 -5.095 1.00 89.88 128 SER A O 1
ATOM 1073 N N . ALA A 1 129 ? -5.339 6.092 -3.816 1.00 90.06 129 ALA A N 1
ATOM 1074 C CA . ALA A 1 129 ? -4.941 5.070 -4.781 1.00 90.06 129 ALA A CA 1
ATOM 1075 C C . ALA A 1 129 ? -5.745 5.169 -6.092 1.00 90.06 129 ALA A C 1
ATOM 1077 O O . ALA A 1 129 ? -5.161 5.092 -7.174 1.00 90.06 129 ALA A O 1
ATOM 1078 N N . SER A 1 130 ? -7.062 5.386 -6.009 1.00 87.50 130 SER A N 1
ATOM 1079 C CA . SER A 1 130 ? -7.944 5.567 -7.171 1.00 87.50 130 SER A CA 1
ATOM 1080 C C . SER A 1 130 ? -7.546 6.788 -8.008 1.00 87.50 130 SER A C 1
ATOM 1082 O O . SER A 1 130 ? -7.395 6.671 -9.224 1.00 87.50 130 SER A O 1
ATOM 1084 N N . ILE A 1 131 ? -7.274 7.932 -7.365 1.00 90.19 131 ILE A N 1
ATOM 1085 C CA . ILE A 1 131 ? -6.808 9.163 -8.031 1.00 90.19 131 ILE A CA 1
ATOM 1086 C C . ILE A 1 131 ? -5.502 8.908 -8.788 1.00 90.19 131 ILE A C 1
ATOM 1088 O O . ILE A 1 131 ? -5.394 9.271 -9.959 1.00 90.19 131 ILE A O 1
ATOM 1092 N N . LYS A 1 132 ? -4.531 8.230 -8.161 1.00 93.62 132 LYS A N 1
ATOM 1093 C CA . LYS A 1 132 ? -3.251 7.908 -8.807 1.00 93.62 132 LYS A CA 1
ATOM 1094 C C . LYS A 1 132 ? -3.438 7.012 -10.035 1.00 93.62 132 LYS A C 1
ATOM 1096 O O . LYS A 1 132 ? -2.846 7.270 -11.079 1.00 93.62 132 LYS A O 1
ATOM 1101 N N . ILE A 1 133 ? -4.278 5.979 -9.935 1.00 92.38 133 ILE A N 1
ATOM 1102 C CA . ILE A 1 133 ? -4.561 5.087 -11.071 1.00 92.38 133 ILE A CA 1
ATOM 1103 C C . ILE A 1 133 ? -5.284 5.853 -12.185 1.00 92.38 133 ILE A C 1
ATOM 1105 O O . ILE A 1 133 ? -4.938 5.679 -13.350 1.00 92.38 133 ILE A O 1
ATOM 1109 N N . LYS A 1 134 ? -6.235 6.732 -11.844 1.00 89.06 134 LYS A N 1
ATOM 1110 C CA . LYS A 1 134 ? -6.948 7.580 -12.810 1.00 89.06 134 LYS A CA 1
ATOM 1111 C C . LYS A 1 134 ? -5.999 8.529 -13.546 1.00 89.06 134 LYS A C 1
ATOM 1113 O O . LYS A 1 134 ? -6.091 8.641 -14.763 1.00 89.06 134 LYS A O 1
ATOM 1118 N N . GLY A 1 135 ? -5.060 9.155 -12.834 1.00 94.88 135 GLY A N 1
ATOM 1119 C CA . GLY A 1 135 ? -4.023 9.993 -13.441 1.00 94.88 135 GLY A CA 1
ATOM 1120 C C . GLY A 1 135 ? -3.179 9.215 -14.450 1.00 94.88 135 GLY A C 1
ATOM 1121 O O . GLY A 1 135 ? -3.062 9.620 -15.603 1.00 94.88 135 GLY A O 1
ATOM 1122 N N . ASN A 1 136 ? -2.682 8.039 -14.058 1.00 93.88 136 ASN A N 1
ATOM 1123 C CA . ASN A 1 136 ? -1.914 7.180 -14.961 1.00 93.88 136 ASN A CA 1
ATOM 1124 C C . ASN A 1 136 ? -2.746 6.700 -16.166 1.00 93.88 136 ASN A C 1
ATOM 1126 O O . ASN A 1 136 ? -2.216 6.590 -17.267 1.00 93.88 136 ASN A O 1
ATOM 1130 N N . ALA A 1 137 ? -4.040 6.421 -15.978 1.00 92.75 137 ALA A N 1
ATOM 1131 C CA . ALA A 1 137 ? -4.936 6.037 -17.067 1.00 92.75 137 ALA A CA 1
ATOM 1132 C C . ALA A 1 137 ? -5.115 7.176 -18.086 1.00 92.75 137 ALA A C 1
ATOM 1134 O O . ALA A 1 137 ? -5.104 6.913 -19.282 1.00 92.75 137 ALA A O 1
ATOM 1135 N N . HIS A 1 138 ? -5.211 8.433 -17.637 1.00 94.81 138 HIS A N 1
ATOM 1136 C CA . HIS A 1 138 ? -5.286 9.595 -18.532 1.00 94.81 138 HIS A CA 1
ATOM 1137 C C . HIS A 1 138 ? -3.999 9.834 -19.327 1.00 94.81 138 HIS A C 1
ATOM 1139 O O . HIS A 1 138 ? -4.057 10.187 -20.507 1.00 94.81 138 HIS A O 1
ATOM 1145 N N . VAL A 1 139 ? -2.836 9.614 -18.707 1.00 97.56 139 VAL A N 1
ATOM 1146 C CA . VAL A 1 139 ? -1.554 9.643 -19.428 1.00 97.56 139 VAL A CA 1
ATOM 1147 C C . VAL A 1 139 ? -1.540 8.558 -20.504 1.00 97.56 139 VAL A C 1
ATOM 1149 O O . VAL A 1 139 ? -1.302 8.863 -21.669 1.00 97.56 139 VAL A O 1
ATOM 1152 N N . LEU A 1 140 ? -1.908 7.323 -20.150 1.00 95.56 140 LEU A N 1
ATOM 1153 C CA . LEU A 1 140 ? -1.946 6.202 -21.091 1.00 95.56 140 LEU A CA 1
ATOM 1154 C C . LEU A 1 140 ? -2.961 6.417 -22.228 1.00 95.56 140 LEU A C 1
ATOM 1156 O O . LEU A 1 140 ? -2.681 6.066 -23.368 1.00 95.56 140 LEU A O 1
ATOM 1160 N N . GLU A 1 141 ? -4.114 7.035 -21.955 1.00 94.12 141 GLU A N 1
ATOM 1161 C CA . GLU A 1 141 ? -5.070 7.461 -22.990 1.00 94.12 141 GLU A CA 1
ATOM 1162 C C . GLU A 1 141 ? -4.452 8.455 -23.976 1.00 94.12 141 GLU A C 1
ATOM 1164 O O . GLU A 1 141 ? -4.722 8.387 -25.175 1.00 94.12 141 GLU A O 1
ATOM 1169 N N . SER A 1 142 ? -3.629 9.379 -23.480 1.00 96.62 142 SER A N 1
ATOM 1170 C CA . SER A 1 142 ? -2.976 10.393 -24.310 1.00 96.62 142 SER A CA 1
ATOM 1171 C C . SER A 1 142 ? -1.858 9.783 -25.155 1.00 96.62 142 SER A C 1
ATOM 1173 O O . SER A 1 142 ? -1.742 10.106 -26.335 1.00 96.62 142 SER A O 1
ATOM 1175 N N . GLU A 1 143 ? -1.090 8.851 -24.584 1.00 95.69 143 GLU A N 1
ATOM 1176 C CA . GLU A 1 143 ? -0.099 8.063 -25.321 1.00 95.69 143 GLU A CA 1
ATOM 1177 C C . GLU A 1 143 ? -0.743 7.238 -26.438 1.00 95.69 143 GLU A C 1
ATOM 1179 O O . GLU A 1 143 ? -0.271 7.290 -27.567 1.00 95.69 143 GLU A O 1
ATOM 1184 N N . ILE A 1 144 ? -1.844 6.530 -26.151 1.00 95.81 144 ILE A N 1
ATOM 1185 C CA . ILE A 1 144 ? -2.574 5.746 -27.160 1.00 95.81 144 ILE A CA 1
ATOM 1186 C C . ILE A 1 144 ? -2.991 6.641 -28.328 1.00 95.81 144 ILE A C 1
ATOM 1188 O O . ILE A 1 144 ? -2.713 6.303 -29.472 1.00 95.81 144 ILE A O 1
ATOM 1192 N N . LYS A 1 145 ? -3.594 7.806 -28.058 1.00 95.75 145 LYS A N 1
ATOM 1193 C CA . LYS A 1 145 ? -4.004 8.744 -29.118 1.00 95.75 145 LYS A CA 1
ATOM 1194 C C . LYS A 1 145 ? -2.825 9.215 -29.971 1.00 95.75 145 LYS A C 1
ATOM 1196 O O . LYS A 1 145 ? -2.955 9.331 -31.186 1.00 95.75 145 LYS A O 1
ATOM 1201 N N . ALA A 1 146 ? -1.690 9.511 -29.339 1.00 96.00 146 ALA A N 1
ATOM 1202 C CA . ALA A 1 146 ? -0.498 9.967 -30.043 1.00 96.00 146 ALA A CA 1
ATOM 1203 C C . ALA A 1 146 ? 0.120 8.860 -30.914 1.00 96.00 146 ALA A C 1
ATOM 1205 O O . ALA A 1 146 ? 0.576 9.137 -32.021 1.00 96.00 146 ALA A O 1
ATOM 1206 N N . ASP A 1 147 ? 0.126 7.622 -30.427 1.00 95.81 147 ASP A N 1
ATOM 1207 C CA . ASP A 1 147 ? 0.672 6.465 -31.139 1.00 95.81 147 ASP A CA 1
ATOM 1208 C C . ASP A 1 147 ? -0.236 6.023 -32.293 1.00 95.81 147 ASP A C 1
ATOM 1210 O O . ASP A 1 147 ? 0.256 5.754 -33.389 1.00 95.81 147 ASP A O 1
ATOM 1214 N N . GLU A 1 148 ? -1.557 6.070 -32.106 1.00 94.06 148 GLU A N 1
ATOM 1215 C CA . GLU A 1 148 ? -2.533 5.853 -33.181 1.00 94.06 148 GLU A CA 1
ATOM 1216 C C . GLU A 1 148 ? -2.394 6.891 -34.293 1.00 94.06 148 GLU A C 1
ATOM 1218 O O . GLU A 1 148 ? -2.405 6.538 -35.470 1.00 94.06 148 GLU A O 1
ATOM 1223 N N . GLY A 1 149 ? -2.174 8.161 -33.935 1.00 94.69 149 GLY A N 1
ATOM 1224 C CA . GLY A 1 149 ? -1.894 9.222 -34.906 1.00 94.69 149 GLY A CA 1
ATOM 1225 C C . GLY A 1 149 ? -0.611 9.001 -35.718 1.00 94.69 149 GLY A C 1
ATOM 1226 O O . GLY A 1 149 ? -0.458 9.593 -36.783 1.00 94.69 149 GLY A O 1
ATOM 1227 N N . ARG A 1 150 ? 0.300 8.141 -35.243 1.00 95.94 150 ARG A N 1
ATOM 1228 C CA . ARG A 1 150 ? 1.528 7.727 -35.945 1.00 95.94 150 ARG A CA 1
ATOM 1229 C C . ARG A 1 150 ? 1.400 6.367 -36.640 1.00 95.94 150 ARG A C 1
ATOM 1231 O O . ARG A 1 150 ? 2.372 5.918 -37.240 1.00 95.94 150 ARG A O 1
ATOM 1238 N N . GLY A 1 151 ? 0.241 5.710 -36.555 1.00 94.38 151 GLY A N 1
ATOM 1239 C CA . GLY A 1 151 ? 0.017 4.374 -37.114 1.00 94.38 151 GLY A CA 1
ATOM 1240 C C . GLY A 1 151 ? 0.725 3.243 -36.357 1.00 94.38 151 GLY A C 1
ATOM 1241 O O . GLY A 1 151 ? 0.976 2.192 -36.941 1.00 94.38 151 GLY A O 1
ATOM 1242 N N . LEU A 1 152 ? 1.079 3.448 -35.084 1.00 94.94 152 LEU A N 1
ATOM 1243 C CA . LEU A 1 152 ? 1.697 2.422 -34.238 1.00 94.94 152 LEU A CA 1
ATOM 1244 C C . LEU A 1 152 ? 0.630 1.506 -33.615 1.00 94.94 152 LEU A C 1
ATOM 1246 O O . LEU A 1 152 ? -0.486 1.944 -33.333 1.00 94.94 152 LEU A O 1
ATOM 1250 N N . ASP A 1 153 ? 0.980 0.242 -33.352 1.00 94.38 153 ASP A N 1
ATOM 1251 C CA . ASP A 1 153 ? 0.094 -0.680 -32.633 1.00 94.38 153 ASP A CA 1
ATOM 1252 C C . ASP A 1 153 ? -0.043 -0.285 -31.153 1.00 94.38 153 ASP A C 1
ATOM 1254 O O . ASP A 1 153 ? 0.934 -0.047 -30.440 1.00 94.38 153 ASP A O 1
ATOM 1258 N N . VAL A 1 154 ? -1.288 -0.246 -30.684 1.00 95.44 154 VAL A N 1
ATOM 1259 C CA . VAL A 1 154 ? -1.668 0.156 -29.324 1.00 95.44 154 VAL A CA 1
ATOM 1260 C C . VAL A 1 154 ? -2.500 -0.905 -28.601 1.00 95.44 154 VAL A C 1
ATOM 1262 O O . VAL A 1 154 ? -3.039 -0.631 -27.525 1.00 95.44 154 VAL A O 1
ATOM 1265 N N . SER A 1 155 ? -2.615 -2.116 -29.151 1.00 94.00 155 SER A N 1
ATOM 1266 C CA . SER A 1 155 ? -3.475 -3.188 -28.628 1.00 94.00 155 SER A CA 1
ATOM 1267 C C . SER A 1 155 ? -3.201 -3.499 -27.148 1.00 94.00 155 SER A C 1
ATOM 1269 O O . SER A 1 155 ? -4.112 -3.462 -26.314 1.00 94.00 155 SER A O 1
ATOM 1271 N N . GLU A 1 156 ? -1.930 -3.676 -26.778 1.00 94.31 156 GLU A N 1
ATOM 1272 C CA . GLU A 1 156 ? -1.520 -3.922 -25.387 1.00 94.31 156 GLU A CA 1
ATOM 1273 C C . GLU A 1 156 ? -1.771 -2.716 -24.469 1.00 94.31 156 GLU A C 1
ATOM 1275 O O . GLU A 1 156 ? -2.227 -2.863 -23.329 1.00 94.31 156 GLU A O 1
ATOM 1280 N N . LYS A 1 157 ? -1.546 -1.491 -24.966 1.00 93.38 157 LYS A N 1
ATOM 1281 C CA . LYS A 1 157 ? -1.835 -0.266 -24.202 1.00 93.38 157 LYS A CA 1
ATOM 1282 C C . LYS A 1 157 ? -3.334 -0.139 -23.919 1.00 93.38 157 LYS A C 1
ATOM 1284 O O . LYS A 1 157 ? -3.718 0.206 -22.800 1.00 93.38 157 LYS A O 1
ATOM 1289 N N . ARG A 1 158 ? -4.188 -0.471 -24.894 1.00 92.38 158 ARG A N 1
ATOM 1290 C CA . ARG A 1 158 ? -5.654 -0.477 -24.753 1.00 92.38 158 ARG A CA 1
ATOM 1291 C C . ARG A 1 158 ? -6.125 -1.515 -23.733 1.00 92.38 158 ARG A C 1
ATOM 1293 O O . ARG A 1 158 ? -6.967 -1.191 -22.893 1.00 92.38 158 ARG A O 1
ATOM 1300 N N . LYS A 1 159 ? -5.539 -2.716 -23.737 1.00 95.56 159 LYS A N 1
ATOM 1301 C CA . LYS A 1 159 ? -5.811 -3.747 -22.723 1.00 95.56 159 LYS A CA 1
ATOM 1302 C C . LYS A 1 159 ? -5.453 -3.262 -21.316 1.00 95.56 159 LYS A C 1
ATOM 1304 O O . LYS A 1 159 ? -6.306 -3.268 -20.428 1.00 95.56 159 LYS A O 1
ATOM 1309 N N . LYS A 1 160 ? -4.238 -2.738 -21.133 1.00 94.12 160 LYS A N 1
ATOM 1310 C CA . LYS A 1 160 ? -3.774 -2.191 -19.848 1.00 94.12 160 LYS A CA 1
ATOM 1311 C C . LYS A 1 160 ? -4.647 -1.032 -19.358 1.00 94.12 160 LYS A C 1
ATOM 1313 O O . LYS A 1 160 ? -4.965 -0.953 -18.172 1.00 94.12 160 LYS A O 1
ATOM 1318 N N . LEU A 1 161 ? -5.089 -0.156 -20.262 1.00 93.50 161 LEU A N 1
ATOM 1319 C CA . LEU A 1 161 ? -6.029 0.915 -19.935 1.00 93.50 161 LEU A CA 1
ATOM 1320 C C . LEU A 1 161 ? -7.371 0.360 -19.428 1.00 93.50 161 LEU A C 1
ATOM 1322 O O . LEU A 1 161 ? -7.922 0.889 -18.459 1.00 93.50 161 LEU A O 1
ATOM 1326 N N . SER A 1 162 ? -7.889 -0.704 -20.049 1.00 92.50 162 SER A N 1
ATOM 1327 C CA . SER A 1 162 ? -9.113 -1.369 -19.589 1.00 92.50 162 SER A CA 1
ATOM 1328 C C . SER A 1 162 ? -8.949 -1.935 -18.179 1.00 92.50 162 SER A C 1
ATOM 1330 O O . SER A 1 162 ? -9.752 -1.617 -17.303 1.00 92.50 162 SER A O 1
ATOM 1332 N N . GLU A 1 163 ? -7.865 -2.671 -17.920 1.00 93.75 163 GLU A N 1
ATOM 1333 C CA . GLU A 1 163 ? -7.563 -3.232 -16.595 1.00 93.75 163 GLU A CA 1
ATOM 1334 C C . GLU A 1 163 ? -7.471 -2.141 -15.516 1.00 93.75 163 GLU A C 1
ATOM 1336 O O . GLU A 1 163 ? -7.976 -2.293 -14.399 1.00 93.75 163 GLU A O 1
ATOM 1341 N N . MET A 1 164 ? -6.873 -0.992 -15.847 1.00 92.81 164 MET A N 1
ATOM 1342 C CA . MET A 1 164 ? -6.816 0.159 -14.944 1.00 92.81 164 MET A CA 1
ATOM 1343 C C . MET A 1 164 ? -8.212 0.727 -14.654 1.00 92.81 164 MET A C 1
ATOM 1345 O O . MET A 1 164 ? -8.513 1.035 -13.497 1.00 92.81 164 MET A O 1
ATOM 1349 N N . LYS A 1 165 ? -9.090 0.819 -15.661 1.00 87.62 165 LYS A N 1
ATOM 1350 C CA . LYS A 1 165 ? -10.491 1.247 -15.490 1.00 87.62 165 LYS A CA 1
ATOM 1351 C C . LYS A 1 165 ? -11.299 0.252 -14.653 1.00 87.62 165 LYS A C 1
ATOM 1353 O O . LYS A 1 165 ? -12.075 0.678 -13.795 1.00 87.62 165 LYS A O 1
ATOM 1358 N N . ASP A 1 166 ? -11.105 -1.050 -14.855 1.00 92.75 166 ASP A N 1
ATOM 1359 C CA . ASP A 1 166 ? -11.708 -2.103 -14.028 1.00 92.75 166 ASP A CA 1
ATOM 1360 C C . ASP A 1 166 ? -11.253 -1.991 -12.569 1.00 92.75 166 ASP A C 1
ATOM 1362 O O . ASP A 1 166 ? -12.076 -2.014 -11.649 1.00 92.75 166 ASP A O 1
ATOM 1366 N N . LYS A 1 167 ? -9.952 -1.774 -12.342 1.00 92.31 167 LYS A N 1
ATOM 1367 C CA . LYS A 1 167 ? -9.389 -1.584 -11.001 1.00 92.31 167 LYS A CA 1
ATOM 1368 C C . LYS A 1 167 ? -9.967 -0.353 -10.302 1.00 92.31 167 LYS A C 1
ATOM 1370 O O . LYS A 1 167 ? -10.334 -0.450 -9.132 1.00 92.31 167 LYS A O 1
ATOM 1375 N N . ILE A 1 168 ? -10.110 0.774 -11.008 1.00 88.62 168 ILE A N 1
ATOM 1376 C CA . ILE A 1 168 ? -10.778 1.980 -10.484 1.00 88.62 168 ILE A CA 1
ATOM 1377 C C . ILE A 1 168 ? -12.226 1.662 -10.091 1.00 88.62 168 ILE A C 1
ATOM 1379 O O . ILE A 1 168 ? -12.646 1.990 -8.981 1.00 88.62 168 ILE A O 1
ATOM 1383 N N . ARG A 1 169 ? -12.987 0.972 -10.954 1.00 86.94 169 ARG A N 1
ATOM 1384 C CA . ARG A 1 169 ? -14.367 0.553 -10.647 1.00 86.94 169 ARG A CA 1
ATOM 1385 C C . ARG A 1 169 ? -14.429 -0.342 -9.408 1.00 86.94 169 ARG A C 1
ATOM 1387 O O . ARG A 1 169 ? -15.291 -0.140 -8.554 1.00 86.94 169 ARG A O 1
ATOM 1394 N N . GLY A 1 170 ? -13.508 -1.294 -9.278 1.00 90.88 170 GLY A N 1
ATOM 1395 C CA . GLY A 1 170 ? -13.397 -2.159 -8.104 1.00 90.88 170 GLY A CA 1
ATOM 1396 C C . GLY A 1 170 ? -13.108 -1.383 -6.817 1.00 90.88 170 GLY A C 1
ATOM 1397 O O . GLY A 1 170 ? -13.736 -1.641 -5.791 1.00 90.88 170 GLY A O 1
ATOM 1398 N N . ILE A 1 171 ? -12.205 -0.400 -6.871 1.00 86.75 171 ILE A N 1
ATOM 1399 C CA . ILE A 1 171 ? -11.904 0.476 -5.730 1.00 86.75 171 ILE A CA 1
ATOM 1400 C C . ILE A 1 171 ? -13.127 1.322 -5.358 1.00 86.75 171 ILE A C 1
ATOM 1402 O O . ILE A 1 171 ? -13.490 1.368 -4.187 1.00 86.75 171 ILE A O 1
ATOM 1406 N N . ASN A 1 172 ? -13.819 1.916 -6.332 1.00 82.44 172 ASN A N 1
ATOM 1407 C CA . ASN A 1 172 ? -15.018 2.717 -6.067 1.00 82.44 172 ASN A CA 1
ATOM 1408 C C . ASN A 1 172 ? -16.128 1.891 -5.401 1.00 82.44 172 ASN A C 1
ATOM 1410 O O . ASN A 1 172 ? -16.759 2.364 -4.460 1.00 82.44 172 ASN A O 1
ATOM 1414 N N . LYS A 1 173 ? -16.329 0.633 -5.820 1.00 90.69 173 LYS A N 1
ATOM 1415 C CA . LYS A 1 173 ? -17.270 -0.282 -5.149 1.00 90.69 173 LYS A CA 1
ATOM 1416 C C . LYS A 1 173 ? -16.899 -0.512 -3.680 1.00 90.69 173 LYS A C 1
ATOM 1418 O O . LYS A 1 173 ? -17.786 -0.519 -2.830 1.00 90.69 173 LYS A O 1
ATOM 1423 N N . LYS A 1 174 ? -15.607 -0.677 -3.373 1.00 89.62 174 LYS A N 1
ATOM 1424 C CA . LYS A 1 174 ? -15.121 -0.830 -1.990 1.00 89.62 174 LYS A CA 1
ATOM 1425 C C . LYS A 1 174 ? -15.340 0.442 -1.171 1.00 89.62 174 LYS A C 1
ATOM 1427 O O . LYS A 1 174 ? -15.882 0.340 -0.079 1.00 89.62 174 LYS A O 1
ATOM 1432 N N . ILE A 1 175 ? -15.031 1.615 -1.730 1.00 83.75 175 ILE A N 1
ATOM 1433 C CA . ILE A 1 175 ? -15.285 2.914 -1.086 1.00 83.75 175 ILE A CA 1
ATOM 1434 C C . ILE A 1 175 ? -16.767 3.060 -0.730 1.00 83.75 175 ILE A C 1
ATOM 1436 O O . ILE A 1 175 ? -17.093 3.372 0.411 1.00 83.75 175 ILE A O 1
ATOM 1440 N N . VAL A 1 176 ? -17.669 2.792 -1.681 1.00 87.94 176 VAL A N 1
ATOM 1441 C CA . VAL A 1 176 ? -19.120 2.871 -1.449 1.00 87.94 176 VAL A CA 1
ATOM 1442 C C . VAL A 1 176 ? -19.560 1.881 -0.371 1.00 87.94 176 VAL A C 1
ATOM 1444 O O . VAL A 1 176 ? -20.341 2.241 0.507 1.00 87.94 176 VAL A O 1
ATOM 1447 N N . LYS A 1 177 ? -19.042 0.647 -0.393 1.00 90.38 177 LYS A N 1
ATOM 1448 C CA . LYS A 1 177 ? -19.343 -0.359 0.633 1.00 90.38 177 LYS A CA 1
ATOM 1449 C C . LYS A 1 177 ? -18.928 0.119 2.029 1.00 90.38 177 LYS A C 1
ATOM 1451 O O . LYS A 1 177 ? -19.763 0.119 2.927 1.00 90.38 177 LYS A O 1
ATOM 1456 N N . THR A 1 178 ? -17.689 0.581 2.188 1.00 84.50 178 THR A N 1
ATOM 1457 C CA . THR A 1 178 ? -17.175 1.074 3.473 1.00 84.50 178 THR A CA 1
ATOM 1458 C C . THR A 1 178 ? -17.918 2.330 3.937 1.00 84.50 178 THR A C 1
ATOM 1460 O O . THR A 1 178 ? -18.247 2.448 5.110 1.00 84.50 178 THR A O 1
ATOM 1463 N N . MET A 1 179 ? -18.280 3.243 3.030 1.00 85.75 179 MET A N 1
ATOM 1464 C CA . MET A 1 179 ? -19.106 4.409 3.377 1.00 85.75 179 MET A CA 1
ATOM 1465 C C . MET A 1 179 ? -20.516 4.018 3.841 1.00 85.75 179 MET A C 1
ATOM 1467 O O . MET A 1 179 ? -21.055 4.629 4.762 1.00 85.75 179 MET A O 1
ATOM 1471 N N . ASN A 1 180 ? -21.108 2.975 3.256 1.00 87.69 180 ASN A N 1
ATOM 1472 C CA . ASN A 1 180 ? -22.387 2.440 3.722 1.00 87.69 180 ASN A CA 1
ATOM 1473 C C . ASN A 1 180 ? -22.274 1.787 5.105 1.00 87.69 180 ASN A C 1
ATOM 1475 O O . ASN A 1 180 ? -23.200 1.909 5.902 1.00 87.69 180 ASN A O 1
ATOM 1479 N N . GLU A 1 181 ? -21.167 1.100 5.394 1.00 86.94 181 GLU A N 1
ATOM 1480 C CA . GLU A 1 181 ? -20.876 0.546 6.723 1.00 86.94 181 GLU A CA 1
ATOM 1481 C C . GLU A 1 181 ? -20.741 1.670 7.759 1.00 86.94 181 GLU A C 1
ATOM 1483 O O . GLU A 1 181 ? -21.442 1.645 8.766 1.00 86.94 181 GLU A O 1
ATOM 1488 N N . VAL A 1 182 ? -19.978 2.725 7.455 1.00 85.62 182 VAL A N 1
ATOM 1489 C CA . VAL A 1 182 ? -19.879 3.927 8.303 1.00 85.62 182 VAL A CA 1
ATOM 1490 C C . VAL A 1 182 ? -21.252 4.553 8.558 1.00 85.62 182 VAL A C 1
ATOM 1492 O O . VAL A 1 182 ? -21.598 4.837 9.700 1.00 85.62 182 VAL A O 1
ATOM 1495 N N . ASN A 1 183 ? -22.075 4.724 7.520 1.00 82.88 183 ASN A N 1
ATOM 1496 C CA . ASN A 1 183 ? -23.414 5.302 7.666 1.00 82.88 183 ASN A CA 1
ATOM 1497 C C . ASN A 1 183 ? -24.341 4.422 8.529 1.00 82.88 183 ASN A C 1
ATOM 1499 O O . ASN A 1 183 ? -25.195 4.932 9.249 1.00 82.88 183 ASN A O 1
ATOM 1503 N N . LYS A 1 184 ? -24.183 3.092 8.480 1.00 86.44 184 LYS A N 1
ATOM 1504 C CA . LYS A 1 184 ? -24.914 2.177 9.368 1.00 86.44 184 LYS A CA 1
ATOM 1505 C C . LYS A 1 184 ? -24.471 2.335 10.819 1.00 86.44 184 LYS A C 1
ATOM 1507 O O . LYS A 1 184 ? -25.340 2.394 11.681 1.00 86.44 184 LYS A O 1
ATOM 1512 N N . GLU A 1 185 ? -23.169 2.419 11.079 1.00 81.31 185 GLU A N 1
ATOM 1513 C CA . GLU A 1 185 ? -22.646 2.593 12.440 1.00 81.31 185 GLU A CA 1
ATOM 1514 C C . GLU A 1 185 ? -23.049 3.946 13.041 1.00 81.31 185 GLU A C 1
ATOM 1516 O O . GLU A 1 185 ? -23.537 3.983 14.167 1.00 81.31 185 GLU A O 1
ATOM 1521 N N . ILE A 1 186 ? -23.010 5.030 12.256 1.00 80.25 186 ILE A N 1
ATOM 1522 C CA . ILE A 1 186 ? -23.520 6.347 12.682 1.00 80.25 186 ILE A CA 1
ATOM 1523 C C . ILE A 1 186 ? -25.019 6.276 13.006 1.00 80.25 186 ILE A C 1
ATOM 1525 O O . ILE A 1 186 ? -25.458 6.738 14.049 1.00 80.25 186 ILE A O 1
ATOM 1529 N N . LYS A 1 187 ? -25.842 5.653 12.152 1.00 81.25 187 LYS A N 1
ATOM 1530 C CA . LYS A 1 187 ? -27.288 5.533 12.424 1.00 81.25 187 LYS A CA 1
ATOM 1531 C C . LYS A 1 187 ? -27.598 4.716 13.677 1.00 81.25 187 LYS A C 1
ATOM 1533 O O . LYS A 1 187 ? -28.612 4.974 14.321 1.00 81.25 187 LYS A O 1
ATOM 1538 N N . LYS A 1 188 ? -26.777 3.713 13.997 1.00 75.81 188 LYS A N 1
ATOM 1539 C CA . LYS A 1 188 ? -26.921 2.931 15.230 1.00 75.81 188 LYS A CA 1
ATOM 1540 C C . LYS A 1 188 ? -26.577 3.772 16.458 1.00 75.81 188 LYS A C 1
ATOM 1542 O O . LYS A 1 188 ? -27.345 3.727 17.414 1.00 75.81 188 LYS A O 1
ATOM 1547 N N . SER A 1 189 ? -25.497 4.559 16.417 1.00 69.50 189 SER A N 1
ATOM 1548 C CA . SER A 1 189 ? -25.146 5.454 17.526 1.00 69.50 189 SER A CA 1
ATOM 1549 C C . SER A 1 189 ? -26.203 6.548 17.722 1.00 69.50 189 SER A C 1
ATOM 1551 O O . SER A 1 189 ? -26.673 6.734 18.837 1.00 69.50 189 SER A O 1
ATOM 1553 N N . SER A 1 190 ? -26.701 7.170 16.645 1.00 64.06 190 SER A N 1
ATOM 1554 C CA . SER A 1 190 ? -27.747 8.205 16.732 1.00 64.06 190 SER A CA 1
ATOM 1555 C C . SER A 1 190 ? -29.105 7.675 17.209 1.00 64.06 190 SER A C 1
ATOM 1557 O O . SER A 1 190 ? -29.829 8.367 17.918 1.00 64.06 190 SER A O 1
ATOM 1559 N N . LYS A 1 191 ? -29.492 6.446 16.828 1.00 62.81 191 LYS A N 1
ATOM 1560 C CA . LYS A 1 191 ? -30.730 5.825 17.334 1.00 62.81 191 LYS A CA 1
ATOM 1561 C C . LYS A 1 191 ? -30.644 5.495 18.822 1.00 62.81 191 LYS A C 1
ATOM 1563 O O . LYS A 1 191 ? -31.658 5.599 19.503 1.00 62.81 191 LYS A O 1
ATOM 1568 N N . LYS A 1 192 ? -29.463 5.105 19.312 1.00 60.06 192 LYS A N 1
ATOM 1569 C CA . LYS A 1 192 ? -29.234 4.906 20.746 1.00 60.06 192 LYS A CA 1
ATOM 1570 C C . LYS A 1 192 ? -29.375 6.215 21.524 1.00 60.06 192 LYS A C 1
ATOM 1572 O O . LYS A 1 192 ? -30.062 6.219 22.536 1.00 60.06 192 LYS A O 1
ATOM 1577 N N . GLU A 1 193 ? -28.826 7.323 21.024 1.00 58.38 193 GLU A N 1
ATOM 1578 C CA . GLU A 1 193 ? -29.022 8.642 21.651 1.00 58.38 193 GLU A CA 1
ATOM 1579 C C . GLU A 1 193 ? -30.499 9.072 21.696 1.00 58.38 193 GLU A C 1
ATOM 1581 O O . GLU A 1 193 ? -30.959 9.588 22.712 1.00 58.38 193 GLU A O 1
ATOM 1586 N N . ALA A 1 194 ? -31.267 8.836 20.625 1.00 58.44 194 ALA A N 1
ATOM 1587 C CA . ALA A 1 194 ? -32.684 9.207 20.575 1.00 58.44 194 ALA A CA 1
ATOM 1588 C C . ALA A 1 194 ? -33.548 8.424 21.583 1.00 58.44 194 ALA A C 1
ATOM 1590 O O . ALA A 1 194 ? -34.352 9.028 22.288 1.00 58.44 194 ALA A O 1
ATOM 1591 N N . LEU A 1 195 ? -33.339 7.106 21.695 1.00 59.00 195 LEU A N 1
ATOM 1592 C CA . LEU A 1 195 ? -34.028 6.262 22.682 1.00 59.00 195 LEU A CA 1
ATOM 1593 C C . LEU A 1 195 ? -33.690 6.681 24.122 1.00 59.00 195 LEU A C 1
ATOM 1595 O O . LEU A 1 195 ? -34.560 6.692 24.986 1.00 59.00 195 LEU A O 1
ATOM 1599 N N . ARG A 1 196 ? -32.444 7.102 24.363 1.00 56.47 196 ARG A N 1
ATOM 1600 C CA . ARG A 1 196 ? -31.970 7.571 25.672 1.00 56.47 196 ARG A CA 1
ATOM 1601 C C . ARG A 1 196 ? -32.617 8.895 26.094 1.00 56.47 196 ARG A C 1
ATOM 1603 O O . ARG A 1 196 ? -32.960 9.062 27.262 1.00 56.47 196 ARG A O 1
ATOM 1610 N N . ASN A 1 197 ? -32.835 9.807 25.145 1.00 57.69 197 ASN A N 1
ATOM 1611 C CA . ASN A 1 197 ? -33.554 11.058 25.400 1.00 57.69 197 ASN A CA 1
ATOM 1612 C C . ASN A 1 197 ? -35.046 10.821 25.690 1.00 57.69 197 ASN A C 1
ATOM 1614 O O . ASN A 1 197 ? -35.611 11.502 26.540 1.00 57.69 197 ASN A O 1
ATOM 1618 N N . GLU A 1 198 ? -35.686 9.854 25.027 1.00 56.81 198 GLU A N 1
ATOM 1619 C CA . GLU A 1 198 ? -37.079 9.480 25.322 1.00 56.81 198 GLU A CA 1
ATOM 1620 C C . GLU A 1 198 ? -37.218 8.824 26.711 1.00 56.81 198 GLU A C 1
ATOM 1622 O O . GLU A 1 198 ? -38.149 9.141 27.453 1.00 56.81 198 GLU A O 1
ATOM 1627 N N . GLU A 1 199 ? -36.263 7.979 27.110 1.00 54.59 199 GLU A N 1
ATOM 1628 C CA . GLU A 1 199 ? -36.265 7.284 28.406 1.00 54.59 199 GLU A CA 1
ATOM 1629 C C . GLU A 1 199 ? -35.964 8.228 29.592 1.00 54.59 199 GLU A C 1
ATOM 1631 O O . GLU A 1 199 ? -36.625 8.153 30.630 1.00 54.59 199 GLU A O 1
ATOM 1636 N N . GLN A 1 200 ? -35.054 9.201 29.429 1.00 55.72 200 GLN A N 1
ATOM 1637 C CA . GLN A 1 200 ? -34.815 10.247 30.440 1.00 55.72 200 GLN A CA 1
ATOM 1638 C C . GLN A 1 200 ? -36.029 11.166 30.649 1.00 55.72 200 GLN A C 1
ATOM 1640 O O . GLN A 1 200 ? -36.337 11.528 31.785 1.00 55.72 200 GLN A O 1
ATOM 1645 N N . VAL A 1 201 ? -36.754 11.511 29.579 1.00 58.03 201 VAL A N 1
ATOM 1646 C CA . VAL A 1 201 ? -37.971 12.342 29.662 1.00 58.03 201 VAL A CA 1
ATOM 1647 C C . VAL A 1 201 ? -39.132 11.586 30.322 1.00 58.03 201 VAL A C 1
ATOM 1649 O O . VAL A 1 201 ? -39.962 12.201 30.997 1.00 58.03 201 VAL A O 1
ATOM 1652 N N . SER A 1 202 ? -39.201 10.259 30.170 1.00 55.44 202 SER A N 1
ATOM 1653 C CA . SER A 1 202 ? -40.201 9.434 30.861 1.00 55.44 202 SER A CA 1
ATOM 1654 C C . SER A 1 202 ? -39.925 9.348 32.368 1.00 55.44 202 SER A C 1
ATOM 1656 O O . SER A 1 202 ? -40.829 9.593 33.167 1.00 55.44 202 SER A O 1
ATOM 1658 N N . ASN A 1 203 ? -38.670 9.109 32.764 1.00 52.62 203 ASN A N 1
ATOM 1659 C CA . ASN A 1 203 ? -38.285 8.992 34.176 1.00 52.62 203 ASN A CA 1
ATOM 1660 C C . ASN A 1 203 ? -38.420 10.318 34.952 1.00 52.62 203 ASN A C 1
ATOM 1662 O O . ASN A 1 203 ? -38.918 10.319 36.078 1.00 52.62 203 ASN A O 1
ATOM 1666 N N . GLU A 1 204 ? -38.084 11.467 34.348 1.00 53.25 204 GLU A N 1
ATOM 1667 C CA . GLU A 1 204 ? -38.313 12.778 34.986 1.00 53.25 204 GLU A CA 1
ATOM 1668 C C . GLU A 1 204 ? -39.804 13.089 35.220 1.00 53.25 204 GLU A C 1
ATOM 1670 O O . GLU A 1 204 ? -40.156 13.829 36.145 1.00 53.25 204 GLU A O 1
ATOM 1675 N N . ASN A 1 205 ? -40.700 12.565 34.377 1.00 52.44 205 ASN A N 1
ATOM 1676 C CA . ASN A 1 205 ? -42.141 12.769 34.526 1.00 52.44 205 ASN A CA 1
ATOM 1677 C C . ASN A 1 205 ? -42.755 11.861 35.603 1.00 52.44 205 ASN A C 1
ATOM 1679 O O . ASN A 1 205 ? -43.717 12.273 36.258 1.00 52.44 205 ASN A O 1
ATOM 1683 N N . GLU A 1 206 ? -42.202 10.667 35.826 1.00 52.41 206 GLU A N 1
ATOM 1684 C CA . GLU A 1 206 ? -42.620 9.768 36.910 1.00 52.41 206 GLU A CA 1
ATOM 1685 C C . GLU A 1 206 ? -42.164 10.273 38.289 1.00 52.41 206 GLU A C 1
ATOM 1687 O O . GLU A 1 206 ? -42.983 10.330 39.210 1.00 52.41 206 GLU A O 1
ATOM 1692 N N . GLU A 1 207 ? -40.932 10.782 38.428 1.00 50.94 207 GLU A N 1
ATOM 1693 C CA . GLU A 1 207 ? -40.461 11.406 39.682 1.00 50.94 207 GLU A CA 1
ATOM 1694 C C . GLU A 1 207 ? -41.269 12.660 40.064 1.00 50.94 207 GLU A C 1
ATOM 1696 O O . GLU A 1 207 ? -41.584 12.887 41.238 1.00 50.94 207 GLU A O 1
ATOM 1701 N N . LYS A 1 208 ? -41.670 13.477 39.079 1.00 54.09 208 LYS A N 1
ATOM 1702 C CA . LYS A 1 208 ? -42.532 14.652 39.312 1.00 54.09 208 LYS A CA 1
ATOM 1703 C C . LYS A 1 208 ? -43.971 14.274 39.680 1.00 54.09 208 LYS A C 1
ATOM 1705 O O . LYS A 1 208 ? -44.640 15.056 40.359 1.00 54.09 208 LYS A O 1
ATOM 1710 N N . ARG A 1 209 ? -44.472 13.110 39.251 1.00 50.94 209 ARG A N 1
ATOM 1711 C CA . ARG A 1 209 ? -45.798 12.601 39.646 1.00 50.94 209 ARG A CA 1
ATOM 1712 C C . ARG A 1 209 ? -45.780 12.018 41.058 1.00 50.94 209 ARG A C 1
ATOM 1714 O O . ARG A 1 209 ? -46.622 12.419 41.857 1.00 50.94 209 ARG A O 1
ATOM 1721 N N . GLY A 1 210 ? -44.771 11.213 41.400 1.00 52.12 210 GLY A N 1
ATOM 1722 C CA . GLY A 1 210 ? -44.610 10.665 42.752 1.00 52.12 210 GLY A CA 1
ATOM 1723 C C . GLY A 1 210 ? -44.452 11.748 43.828 1.00 52.12 210 GLY A C 1
ATOM 1724 O O . GLY A 1 210 ? -45.113 11.704 44.862 1.00 52.12 210 GLY A O 1
ATOM 1725 N N . ASN A 1 211 ? -43.673 12.801 43.555 1.00 52.56 211 ASN A N 1
ATOM 1726 C CA . ASN A 1 211 ? -43.513 13.920 44.496 1.00 52.56 211 ASN A CA 1
ATOM 1727 C C . ASN A 1 211 ? -44.785 14.774 44.677 1.00 52.56 211 ASN A C 1
ATOM 1729 O O . ASN A 1 211 ? -44.970 15.387 45.730 1.00 52.56 211 ASN A O 1
ATOM 1733 N N . ASN A 1 212 ? -45.674 14.816 43.678 1.00 49.81 212 ASN A N 1
ATOM 1734 C CA . ASN A 1 212 ? -46.953 15.525 43.777 1.00 49.81 212 ASN A CA 1
ATOM 1735 C C . ASN A 1 212 ? -48.029 14.721 44.525 1.00 49.81 212 ASN A C 1
ATOM 1737 O O . ASN A 1 212 ? -48.905 15.329 45.138 1.00 49.81 212 ASN A O 1
ATOM 1741 N N . GLU A 1 213 ? -47.977 13.387 44.500 1.00 50.09 213 GLU A N 1
ATOM 1742 C CA . GLU A 1 213 ? -48.876 12.525 45.284 1.00 50.09 213 GLU A CA 1
ATOM 1743 C C . GLU A 1 213 ? -48.502 12.535 46.775 1.00 50.09 213 GLU A C 1
ATOM 1745 O O . GLU A 1 213 ? -49.371 12.763 47.616 1.00 50.09 213 GLU A O 1
ATOM 1750 N N . ILE A 1 214 ? -47.206 12.472 47.105 1.00 52.38 214 ILE A N 1
ATOM 1751 C CA . ILE A 1 214 ? -46.713 12.526 48.497 1.00 52.38 214 ILE A CA 1
ATOM 1752 C C . ILE A 1 214 ? -47.045 13.873 49.177 1.00 52.38 214 ILE A C 1
ATOM 1754 O O . ILE A 1 214 ? -47.366 13.924 50.368 1.00 52.38 214 ILE A O 1
ATOM 1758 N N . GLN A 1 215 ? -47.033 14.987 48.431 1.00 49.56 215 GLN A N 1
ATOM 1759 C CA . GLN A 1 215 ? -47.442 16.301 48.953 1.00 49.56 215 GLN A CA 1
ATOM 1760 C C . GLN A 1 215 ? -48.957 16.458 49.147 1.00 49.56 215 GLN A C 1
ATOM 1762 O O . GLN A 1 215 ? -49.369 17.341 49.902 1.00 49.56 215 GLN A O 1
ATOM 1767 N N . ARG A 1 216 ? -49.786 15.648 48.476 1.00 47.00 216 ARG A N 1
ATOM 1768 C CA . ARG A 1 216 ? -51.246 15.673 48.657 1.00 47.00 216 ARG A CA 1
ATOM 1769 C C . ARG A 1 216 ? -51.660 14.865 49.885 1.00 47.00 216 ARG A C 1
ATOM 1771 O O . ARG A 1 216 ? -52.402 15.393 50.700 1.00 47.00 216 ARG A O 1
ATOM 1778 N N . GLU A 1 217 ? -51.086 13.682 50.096 1.00 48.72 217 GLU A N 1
ATOM 1779 C CA . GLU A 1 217 ? -51.335 12.880 51.310 1.00 48.72 217 GLU A CA 1
ATOM 1780 C C . GLU A 1 217 ? -50.843 13.551 52.602 1.00 48.72 217 GLU A C 1
ATOM 1782 O O . GLU A 1 217 ? -51.432 13.367 53.662 1.00 48.72 217 GLU A O 1
ATOM 1787 N N . SER A 1 218 ? -49.808 14.393 52.527 1.00 51.12 218 SER A N 1
ATOM 1788 C CA . SER A 1 218 ? -49.283 15.124 53.693 1.00 51.12 218 SER A CA 1
ATOM 1789 C C . SER A 1 218 ? -50.112 16.358 54.094 1.00 51.12 218 SER A C 1
ATOM 1791 O O . SER A 1 218 ? -49.768 17.019 55.070 1.00 51.12 218 SER A O 1
ATOM 1793 N N . ARG A 1 219 ? -51.147 16.729 53.325 1.00 49.97 219 ARG A N 1
ATOM 1794 C CA . ARG A 1 219 ? -52.024 17.884 53.613 1.00 49.97 219 ARG A CA 1
ATOM 1795 C C . ARG A 1 219 ? -53.388 17.496 54.186 1.00 49.97 219 ARG A C 1
ATOM 1797 O O . ARG A 1 219 ? -54.075 18.382 54.685 1.00 49.97 219 ARG A O 1
ATOM 1804 N N . ASP A 1 220 ? -53.743 16.214 54.126 1.00 49.59 220 ASP A N 1
ATOM 1805 C CA . ASP A 1 220 ? -55.051 15.691 54.541 1.00 49.59 220 ASP A CA 1
ATOM 1806 C C . ASP A 1 220 ? -55.008 14.907 55.878 1.00 49.59 220 ASP A C 1
ATOM 1808 O O . ASP A 1 220 ? -56.025 14.347 56.286 1.00 49.59 220 ASP A O 1
ATOM 1812 N N . ASN A 1 221 ? -53.864 14.903 56.580 1.00 44.59 221 ASN A N 1
ATOM 1813 C CA . ASN A 1 221 ? -53.693 14.426 57.968 1.00 44.59 221 ASN A CA 1
ATOM 1814 C C . ASN A 1 221 ? -53.418 15.598 58.917 1.00 44.59 221 ASN A C 1
ATOM 1816 O O . ASN A 1 221 ? -53.874 15.527 60.080 1.00 44.59 221 ASN A O 1
#

Radius of gyration: 31.37 Å; chains: 1; bounding box: 95×51×95 Å

pLDDT: mean 75.51, std 18.75, range [34.84, 97.56]

Foldseek 3Di:
DDDDDDDDDPDPDPPPPDDDDDDPPVVLVVLVVVLVVLVVVLVCLVPDPPDDPVRSVVSNVVSVVVNVVSVVVNVVVVVVVVVVVVVVVVVVVVVVVVPDDPPDLVVLVVVLVVLLVVLVVVLVVLVVVLVVLVVVLVVLVVVLVVCVVVVHDCPVSVVVSVVSVVVSVVSVVSSVVSVVVSVVSVVVSVVVVVVVVVVVVVVVVVVVVVVVVVVVVVVPD

Organism: Acetoanaerobium sticklandii (strain ATCC 12662 / DSM 519 / JCM 1433 / CCUG 9281 / NCIMB 10654 / HF) (NCBI:txid499177)

Sequence (221 aa):
MKLGEIRNQSGFLSNNTLMKYNKKDSIKEGLQNQIVNIQKQIYSVSENKFLSIEQKKQMQKDLKEQLNELNKQIIQRDLEIRKEQEEKREEKIKEQLKDKNYIDDEQQEMTNLFSITSSLNQVKFQTSASIKIKGNAHVLESEIKADEGRGLDVSEKRKKLSEMKDKIRGINKKIVKTMNEVNKEIKKSSKKEALRNEEQVSNENEEKRGNNEIQRESRDN